Protein AF-0000000069573358 (afdb_homodimer)

pLDDT: mean 78.62, std 27.84, range [22.78, 98.56]

Secondary structure (DSSP, 8-state):
---PPPPEEEEEEE--TTSSHHHHHHHHHHHHTTTSEEEE-SSSEEEEE-TTSS-EEEEEEE--GGG--HHHHTT-SEEEEEEETT-HHHHHTHHHHHHHHHHHHHHHHHHS--------------------------------/-------EEEEEEE--TTSSHHHHHHHHHHHHTTTSEEEE-SSSEEEEE-TTSS-EEEEEEE--GGG--HHHHTT-SEEEEEEETT-HHHHHTHHHHHHHHHHHHHHHHHHS--------------------------------

Solvent-accessible surface area (backbone atoms only — not comparable to full-atom values): 17206 Å² total; per-residue (Å²): 127,81,77,72,80,69,48,71,46,28,35,38,39,36,33,62,75,92,39,51,62,66,65,51,50,50,52,52,50,56,32,37,45,77,78,28,48,67,44,77,78,50,99,39,32,37,37,39,43,36,89,93,46,82,45,30,38,38,40,32,56,41,56,51,75,85,79,56,49,66,77,61,54,71,60,34,45,29,40,31,41,42,27,21,60,85,33,70,66,45,51,60,56,44,50,60,55,50,50,52,49,50,53,53,53,52,52,45,65,69,61,52,65,72,76,74,76,84,72,80,78,76,76,71,73,81,79,84,75,68,83,77,79,80,78,76,84,82,77,85,77,76,77,130,128,82,79,72,79,69,49,71,47,28,36,37,38,37,33,62,75,92,41,50,63,68,64,50,50,50,53,52,51,56,32,38,45,76,76,28,49,68,45,76,78,51,99,38,32,36,36,38,42,36,90,93,48,82,45,29,38,38,40,32,57,40,56,51,75,86,78,56,50,66,78,61,53,71,60,35,46,30,38,31,41,43,29,20,60,85,32,70,65,43,53,60,56,44,50,61,58,52,50,52,50,50,53,52,52,53,51,45,64,69,62,52,64,70,75,73,74,82,62,79,72,75,72,68,69,78,76,73,82,68,78,84,75,77,76,74,80,81,76,79,79,78,86,136

Organism: Araneus ventricosus (NCBI:txid182803)

InterPro domains:
  IPR001806 Small GTPase [PF00071] (11-106)
  IPR027417 P-loop containing nucleoside triphosphate hydrolase [G3DSA:3.40.50.300] (3-124)
  IPR027417 P-loop containing nucleoside triphosphate hydrolase [SSF52540] (6-106)

Sequence (288 aa):
MEKRAVPTLEVLVAGDQRNGKANFIDRFLYYYTASAEVRRKSDVTHFMYNPDEDYKIQLHDVSNVENIDRNSYDKMDMVFFCYAANDPESFQNLEKWIGLMTTEVNKEKMHSSPPRTKNEMHSSPPRTKNEMHSSPPRTKNEMHMEKRAVPTLEVLVAGDQRNGKANFIDRFLYYYTASAEVRRKSDVTHFMYNPDEDYKIQLHDVSNVENIDRNSYDKMDMVFFCYAANDPESFQNLEKWIGLMTTEVNKEKMHSSPPRTKNEMHSSPPRTKNEMHSSPPRTKNEMH

Structure (mmCIF, N/CA/C/O backbone):
data_AF-0000000069573358-model_v1
#
loop_
_entity.id
_entity.type
_entity.pdbx_description
1 polymer 'Uncharacterized protein'
#
loop_
_atom_site.group_PDB
_atom_site.id
_atom_site.type_symbol
_atom_site.label_atom_id
_atom_site.label_alt_id
_atom_site.label_comp_id
_atom_site.label_asym_id
_atom_site.label_entity_id
_atom_site.label_seq_id
_atom_site.pdbx_PDB_ins_code
_atom_site.Cartn_x
_atom_site.Cartn_y
_atom_site.Cartn_z
_atom_site.occupancy
_atom_site.B_iso_or_equiv
_atom_site.auth_seq_id
_atom_site.auth_comp_id
_atom_site.auth_asym_id
_atom_site.auth_atom_id
_atom_site.pdbx_PDB_model_num
ATOM 1 N N . MET A 1 1 ? 3.201 36.688 -4.125 1 45.66 1 MET A N 1
ATOM 2 C CA . MET A 1 1 ? 2.498 35.406 -4.008 1 45.66 1 MET A CA 1
ATOM 3 C C . MET A 1 1 ? 3.111 34.562 -2.908 1 45.66 1 MET A C 1
ATOM 5 O O . MET A 1 1 ? 4.301 34.25 -2.951 1 45.66 1 MET A O 1
ATOM 9 N N . GLU A 1 2 ? 2.768 34.812 -1.678 1 51.91 2 GLU A N 1
ATOM 10 C CA . GLU A 1 2 ? 3.301 34.125 -0.509 1 51.91 2 GLU A CA 1
ATOM 11 C C . GLU A 1 2 ? 3.521 32.656 -0.798 1 51.91 2 GLU A C 1
ATOM 13 O O . GLU A 1 2 ? 2.645 31.984 -1.354 1 51.91 2 GLU A O 1
ATOM 18 N N . LYS A 1 3 ? 4.684 32.281 -1.038 1 57.94 3 LYS A N 1
ATOM 19 C CA . LYS A 1 3 ? 5.117 30.938 -1.424 1 57.94 3 LYS A CA 1
ATOM 20 C C . LYS A 1 3 ? 4.473 29.875 -0.542 1 57.94 3 LYS A C 1
ATOM 22 O O . LYS A 1 3 ? 4.797 29.766 0.642 1 57.94 3 LYS A O 1
ATOM 27 N N . ARG A 1 4 ? 3.213 29.594 -0.641 1 67.19 4 ARG A N 1
ATOM 28 C CA . ARG A 1 4 ? 2.543 28.594 0.177 1 67.19 4 ARG A CA 1
ATOM 29 C C . ARG A 1 4 ? 3.359 27.312 0.242 1 67.19 4 ARG A C 1
ATOM 31 O O . ARG A 1 4 ? 3.887 26.844 -0.774 1 67.19 4 ARG A O 1
ATOM 38 N N . ALA A 1 5 ? 3.826 26.953 1.513 1 84.94 5 ALA A N 1
ATOM 39 C CA . ALA A 1 5 ? 4.617 25.75 1.771 1 84.94 5 ALA A CA 1
ATOM 40 C C . ALA A 1 5 ? 3.945 24.516 1.19 1 84.94 5 ALA A C 1
ATOM 42 O O . ALA A 1 5 ? 2.727 24.359 1.294 1 84.94 5 ALA A O 1
ATOM 43 N N . VAL A 1 6 ? 4.543 23.797 0.271 1 90.69 6 VAL A N 1
ATOM 44 C CA . VAL A 1 6 ? 4.07 22.562 -0.345 1 90.69 6 VAL A CA 1
ATOM 45 C C . VAL A 1 6 ? 3.834 21.516 0.731 1 90.69 6 VAL A C 1
ATOM 47 O O . VAL A 1 6 ? 4.738 21.188 1.509 1 90.69 6 VAL A O 1
ATOM 50 N N . PRO A 1 7 ? 2.572 21 0.996 1 95.31 7 PRO A N 1
ATOM 51 C CA . PRO A 1 7 ? 2.305 20 2.033 1 95.31 7 PRO A CA 1
ATOM 52 C C . PRO A 1 7 ? 3.012 18.672 1.767 1 95.31 7 PRO A C 1
ATOM 54 O O . PRO A 1 7 ? 3.385 18.391 0.626 1 95.31 7 PRO A O 1
ATOM 57 N N . THR A 1 8 ? 3.225 17.984 2.91 1 96.81 8 THR A N 1
ATOM 58 C CA . THR A 1 8 ? 3.82 16.656 2.838 1 96.81 8 THR A CA 1
ATOM 59 C C . THR A 1 8 ? 2.777 15.578 3.137 1 96.81 8 THR A C 1
ATOM 61 O O . THR A 1 8 ? 2.076 15.648 4.148 1 96.81 8 THR A O 1
ATOM 64 N N . LEU A 1 9 ? 2.607 14.703 2.197 1 97.56 9 LEU A N 1
ATOM 65 C CA . LEU A 1 9 ? 1.797 13.508 2.436 1 97.56 9 LEU A CA 1
ATOM 66 C C . LEU A 1 9 ? 2.605 12.438 3.16 1 97.56 9 LEU A C 1
ATOM 68 O O . LEU A 1 9 ? 3.59 11.93 2.623 1 97.56 9 LEU A O 1
ATOM 72 N N . GLU A 1 10 ? 2.203 12.164 4.395 1 98.31 10 GLU A N 1
ATOM 73 C CA . GLU A 1 10 ? 2.85 11.141 5.211 1 98.31 10 GLU A CA 1
ATOM 74 C C . GLU A 1 10 ? 2.186 9.781 5.02 1 98.31 10 GLU A C 1
ATOM 76 O O . GLU A 1 10 ? 1.032 9.586 5.406 1 98.31 10 GLU A O 1
ATOM 81 N N . VAL A 1 11 ? 2.945 8.805 4.434 1 98.31 11 VAL A N 1
ATOM 82 C CA . VAL A 1 11 ? 2.406 7.492 4.102 1 98.31 11 VAL A CA 1
ATOM 83 C C . VAL A 1 11 ? 3.158 6.414 4.879 1 98.31 11 VAL A C 1
ATOM 85 O O . VAL A 1 11 ? 4.383 6.32 4.793 1 98.31 11 VAL A O 1
ATOM 88 N N . LEU A 1 12 ? 2.42 5.613 5.621 1 98.56 12 LEU A N 1
ATOM 89 C CA . LEU A 1 12 ? 2.994 4.492 6.355 1 98.56 12 LEU A CA 1
ATOM 90 C C . LEU A 1 12 ? 2.699 3.174 5.648 1 98.56 12 LEU A C 1
ATOM 92 O O . LEU A 1 12 ? 1.543 2.875 5.34 1 98.56 12 LEU A O 1
ATOM 96 N N . VAL A 1 13 ? 3.693 2.459 5.355 1 98.38 13 VAL A N 1
ATOM 97 C CA . VAL A 1 13 ? 3.561 1.072 4.922 1 98.38 13 VAL A CA 1
ATOM 98 C C . VAL A 1 13 ? 4.121 0.141 5.996 1 98.38 13 VAL A C 1
ATOM 100 O O . VAL A 1 13 ? 5.328 0.133 6.25 1 98.38 13 VAL A O 1
ATOM 103 N N . ALA A 1 14 ? 3.223 -0.646 6.566 1 98.38 14 ALA A N 1
ATOM 104 C CA . ALA A 1 14 ? 3.576 -1.502 7.695 1 98.38 14 ALA A CA 1
ATOM 105 C C . ALA A 1 14 ? 3.379 -2.975 7.352 1 98.38 14 ALA A C 1
ATOM 107 O O . ALA A 1 14 ? 2.42 -3.336 6.664 1 98.38 14 ALA A O 1
ATOM 108 N N . GLY A 1 15 ? 4.23 -3.812 7.801 1 97.81 15 GLY A N 1
ATOM 109 C CA . GLY A 1 15 ? 4.195 -5.258 7.633 1 97.81 15 GLY A CA 1
ATOM 110 C C . GLY A 1 15 ? 5.492 -5.934 8.047 1 97.81 15 GLY A C 1
ATOM 111 O O . GLY A 1 15 ? 6.531 -5.281 8.156 1 97.81 15 GLY A O 1
ATOM 112 N N . ASP A 1 16 ? 5.398 -7.219 8.18 1 95.81 16 ASP A N 1
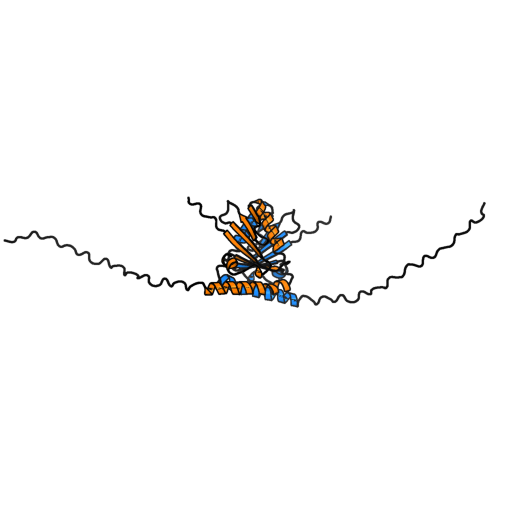ATOM 113 C CA . ASP A 1 16 ? 6.57 -7.973 8.609 1 95.81 16 ASP A CA 1
ATOM 114 C C . ASP A 1 16 ? 7.695 -7.871 7.582 1 95.81 16 ASP A C 1
ATOM 116 O O . ASP A 1 16 ? 7.488 -7.383 6.469 1 95.81 16 ASP A O 1
ATOM 120 N N . GLN A 1 17 ? 8.867 -8.359 8.055 1 92.75 17 GLN A N 1
ATOM 121 C CA . GLN A 1 17 ? 9.977 -8.469 7.117 1 92.75 17 GLN A CA 1
ATOM 122 C C . GLN A 1 17 ? 9.773 -9.641 6.164 1 92.75 17 GLN A C 1
ATOM 124 O O . GLN A 1 17 ? 9.016 -10.57 6.457 1 92.75 17 GLN A O 1
ATOM 129 N N . ARG A 1 18 ? 10.273 -9.555 4.957 1 91 18 ARG A N 1
AT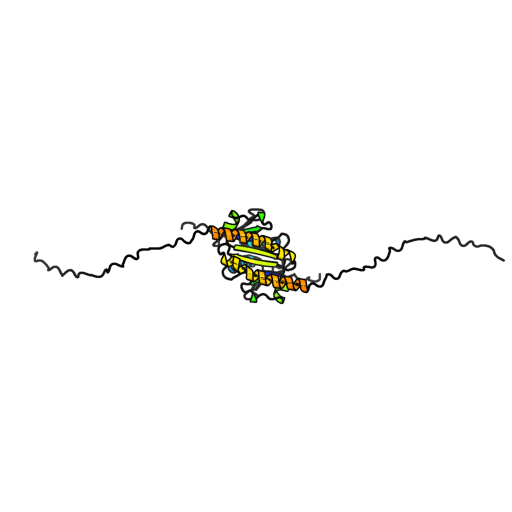OM 130 C CA . ARG A 1 18 ? 10.406 -10.648 4 1 91 18 ARG A CA 1
ATOM 131 C C . ARG A 1 18 ? 9.07 -10.969 3.338 1 91 18 ARG A C 1
ATOM 133 O O . ARG A 1 18 ? 8.836 -12.094 2.902 1 91 18 ARG A O 1
ATOM 140 N N . ASN A 1 19 ? 8.148 -10.023 3.408 1 94 19 ASN A N 1
ATOM 141 C CA . ASN A 1 19 ? 6.887 -10.289 2.729 1 94 19 ASN A CA 1
ATOM 142 C C . ASN A 1 19 ? 6.863 -9.68 1.332 1 94 19 ASN A C 1
ATOM 144 O O . ASN A 1 19 ? 5.875 -9.812 0.608 1 94 19 ASN A O 1
ATOM 148 N N . GLY A 1 20 ? 7.855 -8.914 0.926 1 93.88 20 GLY A N 1
ATOM 149 C CA . GLY A 1 20 ? 7.945 -8.344 -0.408 1 93.88 20 GLY A CA 1
ATOM 150 C C . GLY A 1 20 ? 7.734 -6.844 -0.43 1 93.88 20 GLY A C 1
ATOM 151 O O . GLY A 1 20 ?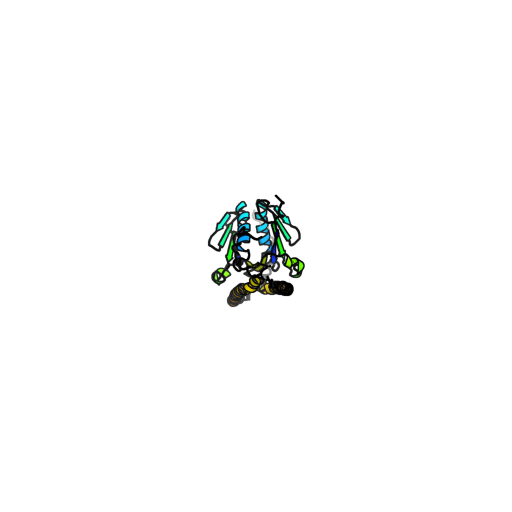 8.008 -6.188 -1.438 1 93.88 20 GLY A O 1
ATOM 152 N N . LYS A 1 21 ? 7.355 -6.215 0.672 1 95.94 21 LYS A N 1
ATOM 153 C CA . LYS A 1 21 ? 7.012 -4.797 0.729 1 95.94 21 LYS A CA 1
ATOM 154 C C . LYS A 1 21 ? 8.219 -3.922 0.409 1 95.94 21 LYS A C 1
ATOM 156 O O . LYS A 1 21 ? 8.117 -2.977 -0.375 1 95.94 21 LYS A O 1
ATOM 161 N N . ALA A 1 22 ? 9.438 -4.34 0.925 1 95.38 22 ALA A N 1
ATOM 162 C CA . ALA A 1 22 ? 10.617 -3.52 0.683 1 95.38 22 ALA A CA 1
ATOM 163 C C . ALA A 1 22 ? 11.031 -3.566 -0.787 1 95.38 22 ALA A C 1
ATOM 165 O O . ALA A 1 22 ? 11.367 -2.537 -1.376 1 95.38 22 ALA A O 1
ATOM 166 N N . ASN A 1 23 ? 11.039 -4.758 -1.365 1 94.25 23 ASN A N 1
ATOM 167 C CA . ASN A 1 23 ? 11.383 -4.859 -2.779 1 94.25 23 ASN A CA 1
ATOM 168 C C . ASN A 1 23 ? 10.367 -4.125 -3.654 1 94.25 23 ASN A C 1
ATOM 170 O O . ASN A 1 23 ? 10.734 -3.506 -4.652 1 94.25 23 ASN A O 1
ATOM 174 N N . PHE A 1 24 ? 9.148 -4.188 -3.275 1 95.44 24 PHE A N 1
ATOM 175 C CA . PHE A 1 24 ? 8.102 -3.471 -4.004 1 95.44 24 PHE A CA 1
ATOM 176 C C . PHE A 1 24 ? 8.312 -1.965 -3.906 1 95.44 24 PHE A C 1
ATOM 178 O O . PHE A 1 24 ? 8.266 -1.261 -4.918 1 95.44 24 PHE A O 1
ATOM 185 N N . ILE A 1 25 ? 8.578 -1.443 -2.727 1 96.75 25 ILE A N 1
ATOM 186 C CA . ILE A 1 25 ? 8.812 -0.021 -2.504 1 96.75 25 ILE A CA 1
ATOM 187 C C . ILE A 1 25 ? 10.062 0.422 -3.268 1 96.75 25 ILE A C 1
ATOM 189 O O . ILE A 1 25 ? 10.07 1.484 -3.895 1 96.75 25 ILE A O 1
ATOM 193 N N . ASP A 1 26 ? 11.078 -0.373 -3.297 1 95.38 26 ASP A N 1
ATOM 194 C CA . ASP A 1 26 ? 12.289 -0.037 -4.031 1 95.38 26 ASP A CA 1
ATOM 195 C C . ASP A 1 26 ? 11.992 0.172 -5.516 1 95.38 26 ASP A C 1
ATOM 197 O O . ASP A 1 26 ? 12.547 1.078 -6.145 1 95.38 26 ASP A O 1
ATOM 201 N N . ARG A 1 27 ? 11.219 -0.659 -6.039 1 93.31 27 ARG A N 1
ATOM 202 C CA . ARG A 1 27 ? 10.859 -0.532 -7.449 1 93.31 27 ARG A CA 1
ATOM 203 C C . ARG A 1 27 ? 10.102 0.769 -7.703 1 93.31 27 ARG A C 1
ATOM 205 O O . ARG A 1 27 ? 10.383 1.474 -8.68 1 93.31 27 ARG A O 1
ATOM 212 N N . PHE A 1 28 ? 9.156 0.982 -6.812 1 93.56 28 PHE A N 1
ATOM 213 C CA . PHE A 1 28 ? 8.414 2.234 -6.906 1 93.56 28 PHE A CA 1
ATOM 214 C C . PHE A 1 28 ? 9.359 3.428 -6.879 1 93.56 28 PHE A C 1
ATOM 216 O O . PHE A 1 28 ? 9.266 4.32 -7.727 1 93.56 28 PHE A O 1
ATOM 223 N N . LEU A 1 29 ? 10.242 3.477 -6.008 1 96.44 29 LEU A N 1
ATOM 224 C CA . LEU A 1 29 ? 11.188 4.578 -5.848 1 96.44 29 LEU A CA 1
ATOM 225 C C . LEU A 1 29 ? 12.078 4.707 -7.074 1 96.44 29 LEU A C 1
ATOM 227 O O . LEU A 1 29 ? 12.391 5.82 -7.512 1 96.44 29 LEU A O 1
ATOM 231 N N . TYR A 1 30 ? 12.461 3.574 -7.605 1 94.88 30 TYR A N 1
ATOM 232 C CA . TYR A 1 30 ? 13.281 3.572 -8.812 1 94.88 30 TYR A CA 1
ATOM 233 C C . TYR A 1 30 ? 12.602 4.348 -9.938 1 94.88 30 TYR A C 1
ATOM 235 O O . TYR A 1 30 ? 13.219 5.219 -10.555 1 94.88 30 TYR A O 1
ATOM 243 N N . TYR A 1 31 ? 11.359 4.148 -10.172 1 94.5 31 TYR A N 1
ATOM 244 C CA . TYR A 1 31 ? 10.656 4.809 -11.266 1 94.5 31 TYR A CA 1
ATOM 245 C C . TYR A 1 31 ? 10.352 6.262 -10.922 1 94.5 31 TYR A C 1
ATOM 247 O O . TYR A 1 31 ? 10.32 7.125 -11.805 1 94.5 31 TYR A O 1
ATOM 255 N N . TYR A 1 32 ? 10.141 6.465 -9.648 1 95.12 32 TYR A N 1
ATOM 256 C CA . TYR A 1 32 ? 9.938 7.836 -9.188 1 95.12 32 TYR A CA 1
ATOM 257 C C . TYR A 1 32 ? 11.156 8.695 -9.508 1 95.12 32 TYR A C 1
ATOM 259 O O . TYR A 1 32 ? 11.023 9.867 -9.859 1 95.12 32 TYR A O 1
ATOM 267 N N . THR A 1 33 ? 12.328 8.062 -9.461 1 95.19 33 THR A N 1
ATOM 268 C CA . THR A 1 33 ? 13.586 8.781 -9.617 1 95.19 33 THR A CA 1
ATOM 269 C C . THR A 1 33 ? 13.727 9.328 -11.039 1 95.19 33 THR A C 1
ATOM 271 O O . THR A 1 33 ? 14.469 10.281 -11.273 1 95.19 33 THR A O 1
ATOM 274 N N . ALA A 1 34 ? 13.031 8.766 -11.953 1 93 34 ALA A N 1
ATOM 275 C CA . ALA A 1 34 ? 13.156 9.164 -13.352 1 93 34 ALA A CA 1
ATOM 276 C C . ALA A 1 34 ? 12.633 10.578 -13.57 1 93 34 ALA A C 1
ATOM 278 O O . ALA A 1 34 ? 13.086 11.281 -14.484 1 93 34 ALA A O 1
ATOM 279 N N . SER A 1 35 ? 11.695 11.039 -12.68 1 93.81 35 SER 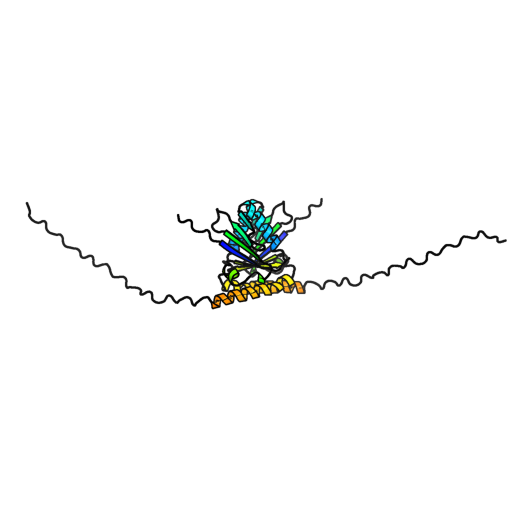A N 1
ATOM 280 C CA . SER A 1 35 ? 11.062 12.32 -12.953 1 93.81 35 SER A CA 1
ATOM 281 C C . SER A 1 35 ? 10.961 13.172 -11.695 1 93.81 35 SER A C 1
ATOM 283 O O . SER A 1 35 ? 10.359 14.242 -11.711 1 93.81 35 SER A O 1
ATOM 285 N N . ALA A 1 36 ? 11.492 12.664 -10.617 1 95.94 36 ALA A N 1
ATOM 286 C CA . ALA A 1 36 ? 11.383 13.383 -9.352 1 95.94 36 ALA A CA 1
ATOM 287 C C . ALA A 1 36 ? 12.625 13.172 -8.5 1 95.94 36 ALA A C 1
ATOM 289 O O . ALA A 1 36 ? 13.414 12.258 -8.75 1 95.94 36 ALA A O 1
ATOM 290 N N . GLU A 1 37 ? 12.766 14.062 -7.566 1 97.25 37 GLU A N 1
ATOM 291 C CA . GLU A 1 37 ? 13.781 13.859 -6.539 1 97.25 37 GLU A CA 1
ATOM 292 C C . GLU A 1 37 ? 13.352 12.797 -5.535 1 97.25 37 GLU A C 1
ATOM 294 O O . GLU A 1 37 ? 12.219 12.82 -5.043 1 97.25 37 GLU A O 1
ATOM 299 N N . VAL A 1 38 ? 14.227 11.875 -5.289 1 98.06 38 VAL A N 1
ATOM 300 C CA . VAL A 1 38 ? 14.039 10.852 -4.273 1 98.06 38 VAL A CA 1
ATOM 301 C C . VAL A 1 38 ? 15.219 10.852 -3.301 1 98.06 38 VAL A C 1
ATOM 303 O O . VAL A 1 38 ? 16.375 10.844 -3.723 1 98.06 38 VAL A O 1
ATOM 306 N N . ARG A 1 39 ? 14.922 10.859 -1.99 1 97.94 39 ARG A N 1
ATOM 307 C CA . ARG A 1 39 ? 15.961 10.836 -0.969 1 97.94 39 ARG A CA 1
ATOM 308 C C . ARG A 1 39 ? 15.609 9.844 0.141 1 97.94 39 ARG A C 1
ATOM 310 O O . ARG A 1 39 ? 14.461 9.758 0.563 1 97.94 39 ARG A O 1
ATOM 317 N N . ARG A 1 40 ? 16.562 9.141 0.509 1 97.38 40 ARG A N 1
ATOM 318 C CA . ARG A 1 40 ? 16.438 8.328 1.717 1 97.38 40 ARG A CA 1
ATOM 319 C C . ARG A 1 40 ? 16.75 9.148 2.961 1 97.38 40 ARG A C 1
ATOM 321 O O . ARG A 1 40 ? 17.875 9.664 3.107 1 97.38 40 ARG A O 1
ATOM 328 N N . LYS A 1 41 ? 15.797 9.273 3.861 1 97.31 41 LYS A N 1
ATOM 329 C CA . LYS A 1 41 ? 15.977 10.117 5.043 1 97.31 41 LYS A CA 1
ATOM 330 C C . LYS A 1 41 ? 16.438 9.289 6.242 1 97.31 41 LYS A C 1
ATOM 332 O O . LYS A 1 41 ? 17.078 9.82 7.156 1 97.31 41 LYS A O 1
ATOM 337 N N . SER A 1 42 ? 16.047 8.031 6.324 1 97.25 42 SER A N 1
ATOM 338 C CA . SER A 1 42 ? 16.438 7.066 7.34 1 97.25 42 SER A CA 1
ATOM 339 C C . SER A 1 42 ? 16.391 5.641 6.801 1 97.25 42 SER A C 1
ATOM 341 O O . SER A 1 42 ? 16.156 5.434 5.605 1 97.25 42 SER A O 1
ATOM 343 N N . ASP A 1 43 ? 16.594 4.758 7.672 1 95.56 43 ASP A N 1
ATOM 344 C CA . ASP A 1 43 ? 16.531 3.361 7.254 1 95.56 43 ASP A CA 1
ATOM 345 C C . ASP A 1 43 ? 15.125 2.969 6.82 1 95.56 43 ASP A C 1
ATOM 347 O O . ASP A 1 43 ? 14.945 1.999 6.086 1 95.56 43 ASP A O 1
ATOM 351 N N . VAL A 1 44 ? 14.133 3.818 7.309 1 96.88 44 VAL A N 1
ATOM 352 C CA . VAL A 1 44 ? 12.773 3.377 7.031 1 96.88 44 VAL A CA 1
ATOM 353 C C . VAL A 1 44 ? 12.008 4.484 6.312 1 96.88 44 VAL A C 1
ATOM 355 O O . VAL A 1 44 ? 10.812 4.34 6.031 1 96.88 44 VAL A O 1
ATOM 358 N N . THR A 1 45 ? 12.594 5.629 6.043 1 98.12 45 THR A N 1
ATOM 359 C CA . THR A 1 45 ? 11.859 6.762 5.496 1 98.12 45 THR A CA 1
ATOM 360 C C . THR A 1 45 ? 12.438 7.191 4.156 1 98.12 45 THR A C 1
ATOM 362 O O . THR A 1 45 ? 13.648 7.391 4.031 1 98.12 45 THR A O 1
ATOM 365 N N . HIS A 1 46 ? 11.609 7.375 3.18 1 98.56 46 HIS A N 1
ATOM 366 C CA . HIS A 1 46 ? 11.938 7.871 1.846 1 98.56 46 HIS A CA 1
ATOM 367 C C . HIS A 1 46 ? 11.164 9.148 1.529 1 98.56 46 HIS A C 1
ATOM 369 O O . HIS A 1 46 ? 9.969 9.25 1.829 1 98.56 46 HIS A O 1
ATOM 375 N N . PHE A 1 47 ? 11.82 10.047 0.958 1 98.44 47 PHE A N 1
ATOM 376 C CA . PHE A 1 47 ? 11.25 11.336 0.6 1 98.44 47 PHE A CA 1
ATOM 377 C C . PHE A 1 47 ? 11.234 11.516 -0.913 1 98.44 47 PHE A C 1
ATOM 379 O O . PHE A 1 47 ? 12.211 11.211 -1.595 1 98.44 47 PHE A O 1
ATOM 386 N N . MET A 1 48 ? 10.086 11.922 -1.485 1 98.25 48 MET A N 1
ATOM 387 C CA . MET A 1 48 ? 9.914 12.188 -2.91 1 98.25 48 MET A CA 1
ATOM 388 C C . MET A 1 48 ? 9.352 13.586 -3.143 1 98.25 48 MET A C 1
ATOM 390 O O . MET A 1 48 ? 8.414 14 -2.463 1 98.25 48 MET A O 1
ATOM 394 N N . TYR A 1 49 ? 9.969 14.203 -4.09 1 96.19 49 TYR A N 1
ATOM 395 C CA . TYR A 1 49 ? 9.555 15.578 -4.355 1 96.19 49 TYR A CA 1
ATOM 396 C C . TYR A 1 49 ? 9.688 15.906 -5.84 1 96.19 49 TYR A C 1
ATOM 398 O O . TYR A 1 49 ? 10.703 15.602 -6.461 1 96.19 49 TYR A O 1
ATOM 406 N N . ASN A 1 50 ? 8.68 16.375 -6.406 1 95.94 50 ASN A N 1
ATOM 407 C CA . ASN A 1 50 ? 8.617 16.953 -7.746 1 95.94 50 ASN A CA 1
ATOM 408 C C . ASN A 1 50 ? 8.008 18.344 -7.73 1 95.94 50 ASN A C 1
ATOM 410 O O . ASN A 1 50 ? 6.855 18.531 -7.34 1 95.94 50 ASN A O 1
ATOM 414 N N . PRO A 1 51 ? 8.734 19.359 -8.125 1 93.44 51 PRO A N 1
ATOM 415 C CA . PRO A 1 51 ? 8.258 20.75 -8.062 1 93.44 51 PRO A CA 1
ATOM 416 C C . PRO A 1 51 ? 6.965 20.969 -8.836 1 93.44 51 PRO A C 1
ATOM 418 O O . PRO A 1 51 ? 6.25 21.938 -8.594 1 93.44 51 PRO A O 1
ATOM 421 N N . ASP A 1 52 ? 6.699 20.094 -9.812 1 92 52 ASP A N 1
ATOM 422 C CA . ASP A 1 52 ? 5.496 20.234 -10.625 1 92 52 ASP A CA 1
ATOM 423 C C . ASP A 1 52 ? 4.266 19.703 -9.883 1 92 52 ASP A C 1
ATOM 425 O O . ASP A 1 52 ? 3.141 19.844 -10.375 1 92 52 ASP A O 1
ATOM 429 N N . GLU A 1 53 ? 4.539 19.141 -8.672 1 91.25 53 GLU A N 1
ATOM 430 C CA . GLU A 1 53 ? 3.441 18.578 -7.887 1 91.25 53 GLU A CA 1
ATOM 431 C C . GLU A 1 53 ? 3.09 19.484 -6.707 1 91.25 53 GLU A C 1
ATOM 433 O O . GLU A 1 53 ? 3.918 20.281 -6.262 1 91.25 53 GLU A O 1
ATOM 438 N N . ASP A 1 54 ? 1.86 19.219 -6.277 1 90.12 54 ASP A N 1
ATOM 439 C CA . ASP A 1 54 ? 1.312 20.078 -5.23 1 90.12 54 ASP A CA 1
A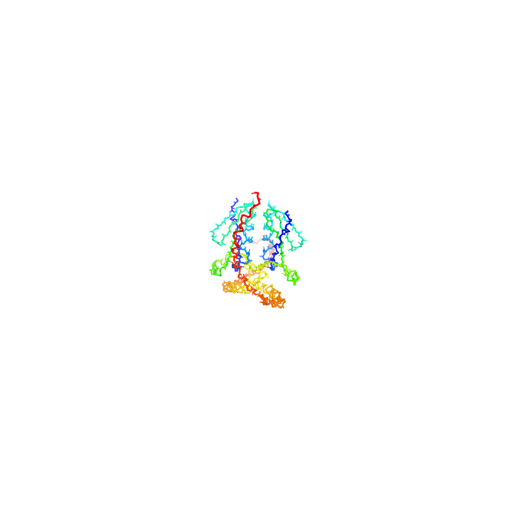TOM 440 C C . ASP A 1 54 ? 1.602 19.5 -3.844 1 90.12 54 ASP A C 1
ATOM 442 O O . ASP A 1 54 ? 1.088 20 -2.842 1 90.12 54 ASP A O 1
ATOM 446 N N . TYR A 1 55 ? 2.326 18.469 -3.768 1 94.12 55 TYR A N 1
ATOM 447 C CA . TYR A 1 55 ? 2.688 17.906 -2.477 1 94.12 55 TYR A CA 1
ATOM 448 C C . TYR A 1 55 ? 3.965 17.078 -2.582 1 94.12 55 TYR A C 1
ATOM 450 O O . TYR A 1 55 ? 4.367 16.688 -3.68 1 94.12 55 TYR A O 1
ATOM 458 N N . LYS A 1 56 ? 4.582 16.906 -1.468 1 96.75 56 LYS A N 1
ATOM 459 C CA . LYS A 1 56 ? 5.684 15.977 -1.254 1 96.75 56 LYS A CA 1
ATOM 460 C C . LYS A 1 56 ? 5.188 14.68 -0.619 1 96.75 56 LYS A C 1
ATOM 462 O O . LYS A 1 56 ? 4.082 14.633 -0.079 1 96.75 56 LYS A O 1
ATOM 467 N N . ILE A 1 57 ? 6.012 13.719 -0.79 1 97.88 57 ILE A N 1
ATOM 468 C CA . ILE A 1 57 ? 5.656 12.461 -0.143 1 97.88 57 ILE A CA 1
ATOM 469 C C . ILE A 1 57 ? 6.793 12.016 0.777 1 97.88 57 ILE A C 1
ATOM 471 O O . ILE A 1 57 ? 7.961 12.055 0.392 1 97.88 57 ILE A O 1
ATOM 475 N N . GLN A 1 58 ? 6.48 11.75 1.968 1 98.38 58 GLN A N 1
ATOM 476 C CA . GLN A 1 58 ? 7.336 10.984 2.869 1 98.38 58 GLN A CA 1
ATOM 477 C C . GLN A 1 58 ? 6.75 9.602 3.141 1 98.38 58 GLN A C 1
ATOM 479 O O . GLN A 1 58 ? 5.672 9.484 3.723 1 98.38 58 GLN A O 1
ATOM 484 N N . LEU A 1 59 ? 7.441 8.578 2.656 1 98.38 59 LEU A N 1
ATOM 485 C CA . LEU A 1 59 ? 7 7.191 2.758 1 98.38 59 LEU A CA 1
ATOM 486 C C . LEU A 1 59 ? 7.793 6.445 3.824 1 98.38 59 LEU A C 1
ATOM 488 O O . LEU A 1 59 ? 9.023 6.398 3.77 1 98.38 59 LEU A O 1
ATOM 492 N N . HIS A 1 60 ? 7.094 5.914 4.84 1 98.5 60 HIS A N 1
ATOM 493 C CA . HIS A 1 60 ? 7.699 5.145 5.922 1 98.5 60 HIS A CA 1
ATOM 494 C C . HIS A 1 60 ? 7.516 3.645 5.699 1 98.5 60 HIS A C 1
ATOM 496 O O . HIS A 1 60 ? 6.395 3.135 5.762 1 98.5 60 HIS A O 1
ATOM 502 N N . ASP A 1 61 ? 8.562 2.951 5.398 1 98.31 61 ASP A N 1
ATOM 503 C CA . ASP A 1 61 ? 8.602 1.5 5.246 1 98.31 61 ASP A CA 1
ATOM 504 C C . ASP A 1 61 ? 8.992 0.819 6.555 1 98.31 61 ASP A C 1
ATOM 506 O O . ASP A 1 61 ? 10.172 0.701 6.871 1 98.31 61 ASP A O 1
ATOM 510 N N . VAL A 1 62 ? 8.008 0.237 7.293 1 98.25 62 VAL A N 1
ATOM 511 C CA . VAL A 1 62 ? 8.258 -0.191 8.664 1 98.25 62 VAL A CA 1
ATOM 512 C C . VAL A 1 62 ? 7.977 -1.686 8.797 1 98.25 62 VAL A C 1
ATOM 514 O O . VAL A 1 62 ? 6.93 -2.168 8.359 1 98.25 62 VAL A O 1
ATOM 517 N N . SER A 1 63 ? 8.898 -2.432 9.438 1 97.62 63 SER A N 1
ATOM 518 C CA . SER A 1 63 ? 8.734 -3.867 9.633 1 97.62 63 SER A CA 1
ATOM 519 C C . SER A 1 63 ? 8.742 -4.23 11.117 1 97.62 63 SER A C 1
ATOM 521 O O . SER A 1 63 ? 8.609 -5.402 11.477 1 97.62 63 SER A O 1
ATOM 523 N N . ASN A 1 64 ? 8.93 -3.197 11.992 1 95.94 64 ASN A N 1
ATOM 524 C CA . ASN A 1 64 ? 8.883 -3.391 13.438 1 95.94 64 ASN A CA 1
ATOM 525 C C . ASN A 1 64 ? 7.91 -2.43 14.102 1 95.94 64 ASN A C 1
ATOM 527 O O . ASN A 1 64 ? 8.023 -1.213 13.938 1 95.94 64 ASN A O 1
ATOM 531 N N . VAL A 1 65 ? 7.008 -3.014 14.898 1 95.31 65 VAL A N 1
ATOM 532 C CA . VAL A 1 65 ? 5.953 -2.23 15.531 1 95.31 65 VAL A CA 1
ATOM 533 C C . VAL A 1 65 ? 6.574 -1.158 16.422 1 95.31 65 VAL A C 1
ATOM 535 O O . VAL A 1 65 ? 5.992 -0.089 16.625 1 95.31 65 VAL A O 1
ATOM 538 N N . GLU A 1 66 ? 7.777 -1.4 16.875 1 93.81 66 GLU A N 1
ATOM 539 C CA . GLU A 1 66 ? 8.461 -0.486 17.781 1 93.81 66 GLU A CA 1
ATOM 540 C C . GLU A 1 66 ? 8.852 0.81 17.078 1 93.81 66 GLU A C 1
ATOM 542 O O . GLU A 1 66 ? 9.148 1.812 17.734 1 93.81 66 GLU A O 1
ATOM 547 N N . ASN A 1 67 ? 8.828 0.81 15.828 1 93.62 67 ASN A N 1
ATOM 548 C CA . ASN A 1 67 ? 9.219 1.99 15.062 1 93.62 67 ASN A CA 1
ATOM 549 C C . ASN A 1 67 ? 8.055 2.965 14.898 1 93.62 67 ASN A C 1
ATOM 551 O O . ASN A 1 67 ? 8.227 4.051 14.344 1 93.62 67 ASN A O 1
ATOM 555 N N . ILE A 1 68 ? 6.902 2.57 15.414 1 95.44 68 ILE A N 1
ATOM 556 C CA . ILE A 1 68 ? 5.738 3.449 15.336 1 95.44 68 ILE A CA 1
ATOM 557 C C . ILE A 1 68 ? 5.223 3.742 16.734 1 95.44 68 ILE A C 1
ATOM 559 O O . ILE A 1 68 ? 4.836 2.826 17.469 1 95.44 68 ILE A O 1
ATOM 563 N N . ASP A 1 69 ? 5.246 5.008 17.125 1 93.12 69 ASP A N 1
ATOM 564 C CA . ASP A 1 69 ? 4.641 5.461 18.359 1 93.12 69 ASP A CA 1
ATOM 565 C C . ASP A 1 69 ? 3.582 6.531 18.109 1 93.12 69 ASP A C 1
ATOM 567 O O . ASP A 1 69 ? 3.268 6.828 16.953 1 93.12 69 ASP A O 1
ATOM 571 N N . ARG A 1 70 ? 2.99 7.078 19.156 1 92 70 ARG A N 1
ATOM 572 C CA . ARG A 1 70 ? 1.896 8.031 19.016 1 92 70 ARG A CA 1
ATOM 573 C C . ARG A 1 70 ? 2.326 9.258 18.219 1 92 70 ARG A C 1
ATOM 575 O O . ARG A 1 70 ? 1.607 9.695 17.312 1 92 70 ARG A O 1
ATOM 582 N N . ASN A 1 71 ? 3.518 9.781 18.531 1 94.56 71 ASN A N 1
ATOM 583 C CA . ASN A 1 71 ? 4.012 10.984 17.875 1 94.56 71 ASN A CA 1
ATOM 584 C C . ASN A 1 71 ? 4.207 10.758 16.375 1 94.56 71 ASN A C 1
ATOM 586 O O . ASN A 1 71 ? 3.875 11.625 15.562 1 94.56 71 ASN A O 1
ATOM 590 N N . SER A 1 72 ? 4.723 9.602 16.062 1 94.94 72 SER A N 1
ATOM 591 C CA . SER A 1 72 ? 4.93 9.297 14.641 1 94.94 72 SER A CA 1
ATOM 592 C C . SER A 1 72 ? 3.604 9.047 13.93 1 94.94 72 SER A C 1
ATOM 594 O O . SER A 1 72 ? 3.398 9.5 12.805 1 94.94 72 SER A O 1
ATOM 596 N N . TYR A 1 73 ? 2.709 8.344 14.633 1 96.38 73 TYR A N 1
ATOM 597 C CA . TYR A 1 73 ? 1.438 7.98 14.016 1 96.38 73 TYR A CA 1
ATOM 598 C C . TYR A 1 73 ? 0.586 9.219 13.758 1 96.38 73 TYR A C 1
ATOM 600 O O . TYR A 1 73 ? -0.114 9.297 12.742 1 96.38 73 TYR A O 1
ATOM 608 N N . ASP A 1 74 ? 0.698 10.156 14.633 1 95.38 74 ASP A N 1
ATOM 609 C CA . ASP A 1 74 ? -0.147 11.352 14.57 1 95.38 74 ASP A CA 1
ATOM 610 C C . ASP A 1 74 ? 0.118 12.148 13.297 1 95.38 74 ASP A C 1
ATOM 612 O O . ASP A 1 74 ? -0.72 12.945 12.875 1 95.38 74 ASP A O 1
ATOM 616 N N . LYS A 1 75 ? 1.202 11.906 12.672 1 96.19 75 LYS A N 1
ATOM 617 C CA . LYS A 1 75 ? 1.579 12.656 11.477 1 96.19 75 LYS A CA 1
ATOM 618 C C . LYS A 1 75 ? 1.104 11.945 10.211 1 96.19 75 LYS A C 1
ATOM 620 O O . LYS A 1 75 ? 1.12 12.531 9.125 1 96.19 75 LYS A O 1
ATOM 625 N N . MET A 1 76 ? 0.652 10.719 10.367 1 97.88 76 MET A N 1
ATOM 626 C CA . MET A 1 76 ? 0.342 9.922 9.188 1 97.88 76 MET A CA 1
ATOM 627 C C . MET A 1 76 ? -0.946 10.406 8.531 1 97.88 76 MET A C 1
ATOM 629 O O . MET A 1 76 ? -1.904 10.758 9.219 1 97.88 76 MET A O 1
ATOM 633 N N . ASP A 1 77 ? -0.938 10.406 7.199 1 97.5 77 ASP A N 1
ATOM 634 C CA . ASP A 1 77 ? -2.131 10.703 6.41 1 97.5 77 ASP A CA 1
ATOM 635 C C . ASP A 1 77 ? -2.785 9.422 5.898 1 97.5 77 ASP A C 1
ATOM 637 O O . ASP A 1 77 ? -4.012 9.328 5.836 1 97.5 77 ASP A O 1
ATOM 641 N N . MET A 1 78 ? -1.981 8.469 5.531 1 98.12 78 MET A N 1
ATOM 642 C CA . MET A 1 78 ? -2.42 7.199 4.961 1 98.12 78 MET A CA 1
ATOM 643 C C . MET A 1 78 ? -1.612 6.039 5.531 1 98.12 78 MET A C 1
ATOM 645 O O . MET A 1 78 ? -0.404 6.16 5.742 1 98.12 78 MET A O 1
ATOM 649 N N . VAL A 1 79 ? -2.271 4.906 5.766 1 98.5 79 VAL A N 1
ATOM 650 C CA . VAL A 1 79 ? -1.606 3.721 6.297 1 98.5 79 VAL A CA 1
ATOM 651 C C . VAL A 1 79 ? -1.918 2.516 5.41 1 98.5 79 VAL A C 1
ATOM 653 O O . VAL A 1 79 ? -3.07 2.297 5.031 1 98.5 79 VAL A O 1
ATOM 656 N N . PHE A 1 80 ? -0.882 1.75 5.043 1 98.5 80 PHE A N 1
ATOM 657 C CA . PHE A 1 80 ? -0.981 0.47 4.352 1 98.5 80 PHE A CA 1
ATOM 658 C C . PHE A 1 80 ? -0.455 -0.66 5.23 1 98.5 80 PHE A C 1
ATOM 660 O O . PHE A 1 80 ? 0.647 -0.57 5.773 1 98.5 80 PHE A O 1
ATOM 667 N N . PHE A 1 81 ? -1.268 -1.696 5.363 1 98.38 81 PHE A N 1
ATOM 668 C CA . PHE A 1 81 ? -0.774 -2.967 5.883 1 98.38 81 PHE A CA 1
ATOM 669 C C . PHE A 1 81 ? -0.42 -3.916 4.746 1 98.38 81 PHE A C 1
ATOM 671 O O . PHE A 1 81 ? -1.164 -4.027 3.768 1 98.38 81 PHE A O 1
ATOM 678 N N . CYS A 1 82 ? 0.644 -4.566 4.906 1 98.5 82 CYS A N 1
ATOM 679 C CA . CYS A 1 82 ? 1.063 -5.453 3.826 1 98.5 82 CYS A CA 1
ATOM 680 C C . CYS A 1 82 ? 1.342 -6.855 4.352 1 98.5 82 CYS A C 1
ATOM 682 O O . CYS A 1 82 ? 1.94 -7.02 5.418 1 98.5 82 CYS A O 1
ATOM 684 N N . TYR A 1 83 ? 0.942 -7.926 3.611 1 98.19 83 TYR A N 1
ATOM 685 C CA . TYR A 1 83 ? 1.35 -9.305 3.865 1 98.19 83 TYR A CA 1
ATOM 686 C C . TYR A 1 83 ? 1.507 -10.078 2.561 1 98.19 83 TYR A C 1
ATOM 688 O O . TYR A 1 83 ? 1.026 -9.641 1.512 1 98.19 83 TYR A O 1
ATOM 696 N N . ALA A 1 84 ? 2.262 -11.164 2.645 1 97.56 84 ALA A N 1
ATOM 697 C CA . ALA A 1 84 ? 2.414 -12.07 1.511 1 97.56 84 ALA A CA 1
ATOM 698 C C . ALA A 1 84 ? 1.222 -13.016 1.4 1 97.56 84 ALA A C 1
ATOM 700 O O . ALA A 1 84 ? 0.923 -13.766 2.336 1 97.56 84 ALA A O 1
ATOM 701 N N . ALA A 1 85 ? 0.589 -13.039 0.25 1 96.5 85 ALA A N 1
ATOM 702 C CA . ALA A 1 85 ? -0.663 -13.773 0.093 1 96.5 85 ALA A CA 1
ATOM 703 C C . ALA A 1 85 ? -0.421 -15.281 0.129 1 96.5 85 ALA A C 1
ATOM 705 O O . ALA A 1 85 ? -1.332 -16.062 0.434 1 96.5 85 ALA A O 1
ATOM 706 N N . ASN A 1 86 ? 0.754 -15.711 -0.196 1 92.75 86 ASN A N 1
ATOM 707 C CA . ASN A 1 86 ? 1.067 -17.141 -0.23 1 92.75 86 ASN A CA 1
ATOM 708 C C . ASN A 1 86 ? 1.585 -17.625 1.119 1 92.75 86 ASN A C 1
ATOM 710 O O . ASN A 1 86 ? 2.025 -18.781 1.239 1 92.75 86 ASN A O 1
ATOM 714 N N . ASP A 1 87 ? 1.559 -16.844 2.133 1 94.62 87 ASP A N 1
ATOM 715 C CA . ASP A 1 87 ? 2.057 -17.156 3.471 1 94.62 87 ASP A CA 1
ATOM 716 C C . ASP A 1 87 ? 1.008 -16.828 4.535 1 94.62 87 ASP A C 1
ATOM 718 O O . ASP A 1 87 ? 0.933 -15.703 5.023 1 94.62 87 ASP A O 1
ATOM 722 N N . PRO A 1 88 ? 0.248 -17.875 4.973 1 94.25 88 PRO A N 1
ATOM 723 C CA . PRO A 1 88 ? -0.796 -17.656 5.973 1 94.25 88 PRO A CA 1
ATOM 724 C C . PRO A 1 88 ? -0.254 -17.047 7.266 1 94.25 88 PRO A C 1
ATOM 726 O O . PRO A 1 88 ? -0.961 -16.297 7.945 1 94.25 88 PRO A O 1
ATOM 729 N N . GLU A 1 89 ? 0.987 -17.344 7.613 1 95.5 89 GLU A N 1
ATOM 730 C CA . GLU A 1 89 ? 1.589 -16.75 8.805 1 95.5 89 GLU A CA 1
ATOM 731 C C . GLU A 1 89 ? 1.783 -15.242 8.633 1 95.5 89 GLU A C 1
ATOM 733 O O . GLU A 1 89 ? 1.644 -14.484 9.594 1 95.5 89 GLU A O 1
ATOM 738 N N . SER A 1 90 ? 2.129 -14.867 7.434 1 96.56 90 SER A N 1
ATOM 739 C CA . SER A 1 90 ? 2.26 -13.445 7.141 1 96.56 90 SER A CA 1
ATOM 740 C C . SER A 1 90 ? 0.946 -12.711 7.387 1 96.56 90 SER A C 1
ATOM 742 O O . SER A 1 90 ? 0.941 -11.609 7.941 1 96.56 90 SER A O 1
ATOM 744 N N . PHE A 1 91 ? -0.136 -13.312 7.043 1 97.19 91 PHE A N 1
ATOM 745 C CA . PHE A 1 91 ? -1.444 -12.719 7.281 1 97.19 91 PHE A CA 1
ATOM 746 C C . PHE A 1 91 ? -1.753 -12.664 8.773 1 97.19 91 PHE A C 1
ATOM 748 O O . PHE A 1 91 ? -2.199 -11.641 9.281 1 97.19 91 PHE A O 1
ATOM 755 N N . GLN A 1 92 ? -1.507 -13.734 9.453 1 95.81 92 GLN A N 1
ATOM 756 C CA . GLN A 1 92 ? -1.777 -13.797 10.883 1 95.81 92 GLN A CA 1
ATOM 757 C C . GLN A 1 92 ? -0.997 -12.719 11.641 1 95.81 92 GLN A C 1
ATOM 759 O O . GLN A 1 92 ? -1.515 -12.117 12.578 1 95.81 92 GLN A O 1
ATOM 764 N N . ASN A 1 93 ? 0.154 -12.477 11.156 1 96.5 93 ASN A N 1
ATOM 765 C CA . ASN A 1 93 ? 1.036 -11.531 11.828 1 96.5 93 ASN A CA 1
ATOM 766 C C . ASN A 1 93 ? 0.55 -10.094 11.664 1 96.5 93 ASN A C 1
ATOM 768 O O . ASN A 1 93 ? 1.02 -9.195 12.352 1 96.5 93 ASN A O 1
ATOM 772 N N . LEU A 1 94 ? -0.396 -9.898 10.844 1 96.19 94 LEU A N 1
ATOM 773 C CA . LEU A 1 94 ? -0.954 -8.555 10.719 1 96.19 94 LEU A CA 1
ATOM 774 C C . LEU A 1 94 ? -1.643 -8.125 12.008 1 96.19 94 LEU A C 1
ATOM 776 O O . LEU A 1 94 ? -1.859 -6.934 12.234 1 96.19 94 LEU A O 1
ATOM 780 N N . GLU A 1 95 ? -1.917 -9.062 12.773 1 95.62 95 GLU A N 1
ATOM 781 C CA . GLU A 1 95 ? -2.648 -8.773 14 1 95.62 95 GLU A CA 1
ATOM 782 C C . GLU A 1 95 ? -1.862 -7.816 14.898 1 95.62 95 GLU A C 1
ATOM 784 O O . GLU A 1 95 ? -2.445 -6.961 15.562 1 95.62 95 GLU A O 1
ATOM 789 N N . LYS A 1 96 ? -0.634 -7.945 14.938 1 96.62 96 LYS A N 1
ATOM 790 C CA . LYS A 1 96 ? 0.161 -7.066 15.797 1 96.62 96 LYS A CA 1
ATOM 791 C C . LYS A 1 96 ? 0.121 -5.625 15.297 1 96.62 96 LYS A C 1
ATOM 793 O O . LYS A 1 96 ? 0.096 -4.688 16.094 1 96.62 96 LYS A O 1
ATOM 798 N N . TRP A 1 97 ? 0.175 -5.488 14 1 96.88 97 TRP A N 1
ATOM 799 C CA . TRP A 1 97 ? 0.094 -4.16 13.406 1 96.88 97 TRP A CA 1
ATOM 800 C C . TRP A 1 97 ? -1.285 -3.547 13.625 1 96.88 97 TRP A C 1
ATOM 802 O O . TRP A 1 97 ? -1.399 -2.377 13.992 1 96.88 97 TRP A O 1
ATOM 812 N N . ILE A 1 98 ? -2.281 -4.363 13.422 1 96.06 98 ILE A N 1
ATOM 813 C CA . ILE A 1 98 ? -3.654 -3.914 13.633 1 96.06 98 ILE A CA 1
ATOM 814 C C . ILE A 1 98 ? -3.863 -3.551 15.102 1 96.06 98 ILE A C 1
ATOM 816 O O . ILE A 1 98 ? -4.516 -2.551 15.414 1 96.06 98 ILE A O 1
ATOM 820 N N . GLY A 1 99 ? -3.312 -4.344 15.961 1 96.12 99 GLY A N 1
ATOM 821 C CA . GLY A 1 99 ? -3.369 -4.016 17.375 1 96.12 99 GLY A CA 1
ATOM 822 C C . GLY A 1 99 ? -2.729 -2.684 17.703 1 96.12 99 GLY A C 1
ATOM 823 O O . GLY A 1 99 ? -3.295 -1.884 18.453 1 96.12 99 GLY A O 1
ATOM 824 N N . LEU A 1 100 ? -1.619 -2.482 17.156 1 96 100 LEU A N 1
ATOM 825 C CA . LEU A 1 100 ? -0.918 -1.225 17.375 1 96 100 LEU A CA 1
ATOM 826 C C . LEU A 1 100 ? -1.742 -0.044 16.875 1 96 100 LEU A C 1
ATOM 828 O O . LEU A 1 100 ? -1.889 0.96 17.578 1 96 100 LEU A O 1
ATOM 832 N N . MET A 1 101 ? -2.324 -0.148 15.641 1 95.56 101 MET A N 1
ATOM 833 C CA . MET A 1 101 ? -3.096 0.964 15.094 1 95.56 101 MET A CA 1
ATOM 834 C C . MET A 1 101 ? -4.398 1.156 15.867 1 95.56 101 MET A C 1
ATOM 836 O O . MET A 1 101 ? -4.867 2.283 16.031 1 95.56 101 MET A O 1
ATOM 840 N N . THR A 1 102 ? -4.949 0.051 16.359 1 94.81 102 THR A N 1
ATOM 841 C CA . THR A 1 102 ? -6.133 0.154 17.203 1 94.81 102 THR A CA 1
ATOM 842 C C . THR A 1 102 ? -5.848 1.015 18.438 1 94.81 102 THR A C 1
ATOM 844 O O . THR A 1 102 ? -6.645 1.889 18.781 1 94.81 102 THR A O 1
ATOM 847 N N . THR A 1 103 ? -4.73 0.759 19.047 1 94 103 THR A N 1
ATOM 848 C CA . THR A 1 103 ? -4.324 1.524 20.219 1 94 103 THR A CA 1
ATOM 849 C C . THR A 1 103 ? -4.156 3 19.859 1 94 103 THR A C 1
ATOM 851 O O . THR A 1 103 ? -4.641 3.875 20.594 1 94 103 THR A O 1
ATOM 854 N N . GLU A 1 104 ? -3.52 3.291 18.734 1 92.5 104 GLU A N 1
ATOM 855 C CA . GLU A 1 104 ? -3.234 4.672 18.359 1 92.5 104 GLU A CA 1
ATOM 856 C C . GLU A 1 104 ? -4.508 5.406 17.953 1 92.5 104 GLU A C 1
ATOM 858 O O . GLU A 1 104 ? -4.676 6.59 18.266 1 92.5 104 GLU A O 1
ATOM 863 N N . VAL A 1 105 ? -5.418 4.762 17.25 1 92.06 105 VAL A N 1
ATOM 864 C CA . VAL A 1 105 ? -6.672 5.359 16.812 1 92.06 105 VAL A CA 1
ATOM 865 C C . VAL A 1 105 ? -7.559 5.652 18.031 1 92.06 105 VAL A C 1
ATOM 867 O O . VAL A 1 105 ? -8.234 6.68 18.078 1 92.06 105 VAL A O 1
ATOM 870 N N . ASN A 1 106 ? -7.562 4.777 18.969 1 88.5 106 ASN A N 1
ATOM 871 C CA . ASN A 1 106 ? -8.391 4.934 20.172 1 88.5 106 ASN A CA 1
ATOM 872 C C . ASN A 1 106 ? -7.875 6.059 21.062 1 88.5 106 ASN A C 1
ATOM 874 O O . ASN A 1 106 ? -8.648 6.688 21.781 1 88.5 106 ASN A O 1
ATOM 878 N N . LYS A 1 107 ? -6.602 6.285 21.047 1 83.81 107 LYS A N 1
ATOM 879 C CA . LYS A 1 107 ? -6.043 7.41 21.797 1 83.81 107 LYS A CA 1
ATOM 880 C C . LYS A 1 107 ? -6.555 8.742 21.25 1 83.81 107 LYS A C 1
ATOM 882 O O . LYS A 1 107 ? -6.695 9.711 21.984 1 83.81 107 LYS A O 1
ATOM 887 N N . GLU A 1 108 ? -6.691 8.82 19.922 1 70.44 108 GLU A N 1
ATOM 888 C CA . GLU A 1 108 ? -7.191 10.031 19.281 1 70.44 108 GLU A CA 1
ATOM 889 C C . GLU A 1 108 ? -8.633 10.32 19.688 1 70.44 108 GLU A C 1
ATOM 891 O O . GLU A 1 108 ? -9 11.477 19.906 1 70.44 108 GLU A O 1
ATOM 896 N N . LYS A 1 109 ? -9.461 9.297 19.656 1 63.09 109 LYS A N 1
ATOM 897 C CA . LYS A 1 109 ? -10.844 9.453 20.094 1 63.09 109 LYS A CA 1
ATOM 898 C C . LYS A 1 109 ? -10.906 10.023 21.5 1 63.09 109 LYS A C 1
ATOM 900 O O . LYS A 1 109 ? -11.789 10.82 21.812 1 63.09 109 LYS A O 1
ATOM 905 N N . MET A 1 110 ? -9.945 9.625 22.281 1 54.75 110 MET A N 1
ATOM 906 C CA . MET A 1 110 ? -9.93 10.125 23.656 1 54.75 110 MET A CA 1
ATOM 907 C C . MET A 1 110 ? -9.461 11.578 23.703 1 54.75 110 MET A C 1
ATOM 909 O O . MET A 1 110 ? -9.852 12.336 24.578 1 54.75 110 MET A O 1
ATOM 913 N N . HIS A 1 111 ? -8.609 11.984 22.812 1 52.69 111 HIS A N 1
ATOM 914 C CA . HIS A 1 111 ? -8.117 13.359 22.844 1 52.69 111 HIS A CA 1
ATOM 915 C C . HIS A 1 111 ? -8.93 14.25 21.906 1 52.69 111 HIS A C 1
ATOM 917 O O . HIS A 1 111 ? -8.742 15.469 21.891 1 52.69 111 HIS A O 1
ATOM 923 N N . SER A 1 112 ? -9.609 13.695 21.016 1 52.44 112 SER A N 1
ATOM 924 C CA . SER A 1 112 ? -10.484 14.594 20.266 1 52.44 112 SER A CA 1
ATOM 925 C C . SER A 1 112 ? -11.531 15.234 21.172 1 52.44 112 SER A C 1
ATOM 927 O O . SER A 1 112 ? -12.312 14.531 21.828 1 52.44 112 SER A O 1
ATOM 929 N N . SER A 1 113 ? -11.18 16.312 21.828 1 45.28 113 SER A N 1
ATOM 930 C CA . SER A 1 113 ? -12.117 17.172 22.547 1 45.28 113 SER A CA 1
ATOM 931 C C . SER A 1 113 ? -13.461 17.234 21.844 1 45.28 113 SER A C 1
ATOM 933 O O . SER A 1 113 ? -13.523 17.25 20.609 1 45.28 113 SER A O 1
ATOM 935 N N . PRO A 1 114 ? -14.586 17 22.516 1 43.69 114 PRO A N 1
ATOM 936 C CA . PRO A 1 114 ? -15.914 17.188 21.938 1 43.69 114 PRO A CA 1
ATOM 937 C C . PRO A 1 114 ? -16 18.406 21.031 1 43.69 114 PRO A C 1
ATOM 939 O O . PRO A 1 114 ? -15.336 19.422 21.281 1 43.69 114 PRO A O 1
ATOM 942 N N . PRO A 1 115 ? -16.172 18.219 19.688 1 40.22 115 PRO A N 1
ATOM 943 C CA . PRO A 1 115 ? -16.359 19.453 18.938 1 40.22 115 PRO A CA 1
ATOM 944 C C . PRO A 1 115 ? -16.984 20.562 19.766 1 40.22 115 PRO A C 1
ATOM 946 O O . PRO A 1 115 ? -17.938 20.328 20.516 1 40.22 115 PRO A O 1
ATOM 949 N N . ARG A 1 116 ? -16.25 21.469 20.188 1 34.12 116 ARG A N 1
ATOM 950 C CA . ARG A 1 116 ? -16.875 22.641 20.781 1 34.12 116 ARG A CA 1
ATOM 951 C C . ARG A 1 116 ? -18.172 23 20.062 1 34.12 116 ARG A C 1
ATOM 953 O O . ARG A 1 116 ? -18.188 23.156 18.844 1 34.12 116 ARG A O 1
ATOM 960 N N . THR A 1 117 ? -19.234 22.641 20.609 1 36.47 117 THR A N 1
ATOM 961 C CA . THR A 1 117 ? -20.547 23.094 20.172 1 36.47 117 THR A CA 1
ATOM 962 C C . THR A 1 117 ? -20.531 24.594 19.891 1 36.47 117 THR A C 1
ATOM 964 O O . THR A 1 117 ? -20.359 25.406 20.797 1 36.47 117 THR A O 1
ATOM 967 N N . LYS A 1 118 ? -19.891 25.078 18.812 1 34.16 118 LYS A N 1
ATOM 968 C CA . LYS A 1 118 ? -20.078 26.469 18.391 1 34.16 118 LYS A CA 1
ATOM 969 C C . LYS A 1 118 ? -21.547 26.875 18.484 1 34.16 118 LYS A C 1
ATOM 971 O O . LYS A 1 118 ? -22.375 26.453 17.672 1 34.16 118 LYS A O 1
ATOM 976 N N . ASN A 1 119 ? -22.094 27.047 19.625 1 31.45 119 ASN A N 1
ATOM 977 C CA . ASN A 1 119 ? -23.438 27.562 19.906 1 31.45 119 ASN A CA 1
ATOM 978 C C . ASN A 1 119 ? -23.766 28.75 19.016 1 31.45 119 ASN A C 1
ATOM 980 O O . ASN A 1 119 ? -24.797 28.766 18.328 1 31.45 119 ASN A O 1
ATOM 984 N N . GLU A 1 120 ? -23.938 30.062 19.719 1 31.84 120 GLU A N 1
ATOM 985 C CA . GLU A 1 120 ? -24.969 31.094 19.812 1 31.84 120 GLU A CA 1
ATOM 986 C C . GLU A 1 120 ? -24.734 32.188 18.781 1 31.84 120 GLU A C 1
ATOM 988 O O . GLU A 1 120 ? -24 33.156 19.047 1 31.84 120 GLU A O 1
ATOM 993 N N . MET A 1 121 ? -24.219 32 17.672 1 30.39 121 MET A N 1
ATOM 994 C CA . MET A 1 121 ? -24.125 33.219 16.859 1 30.39 121 MET A CA 1
ATOM 995 C C . MET A 1 121 ? -25.484 33.906 16.766 1 30.39 121 MET A C 1
ATOM 997 O O . MET A 1 121 ? -26.469 33.312 16.344 1 30.39 121 MET A O 1
ATOM 1001 N N . HIS A 1 122 ? -25.656 34.938 17.578 1 26.73 122 HIS A N 1
ATOM 1002 C CA . HIS A 1 122 ? -26.75 35.906 17.625 1 26.73 122 HIS A CA 1
ATOM 1003 C C . HIS A 1 122 ? -27.062 36.469 16.234 1 26.73 122 HIS A C 1
ATOM 1005 O O . HIS A 1 122 ? -26.188 37.062 15.594 1 26.73 122 HIS A O 1
ATOM 1011 N N . SER A 1 123 ? -27.828 35.812 15.492 1 27.3 123 SER A N 1
ATOM 1012 C CA . SER A 1 123 ? -28.406 36.25 14.227 1 27.3 123 SER A CA 1
ATOM 1013 C C . SER A 1 123 ? -28.984 37.656 14.344 1 27.3 123 SER A C 1
ATOM 1015 O O . SER A 1 123 ? -29.953 37.875 15.07 1 27.3 123 SER A O 1
ATOM 1017 N N . SER A 1 124 ? -28.094 38.688 14.492 1 29.22 124 SER A N 1
ATOM 1018 C CA . SER A 1 124 ? -28.641 40.062 14.555 1 29.22 124 SER A CA 1
ATOM 1019 C C . SER A 1 124 ? -29.625 40.312 13.422 1 29.22 124 SER A C 1
ATOM 1021 O O . SER A 1 124 ? -29.438 39.812 12.305 1 29.22 124 SER A O 1
ATOM 1023 N N . PRO A 1 125 ? -30.828 40.688 13.695 1 32.19 125 PRO A N 1
ATOM 1024 C CA . PRO A 1 125 ? -31.953 40.875 12.781 1 32.19 125 PRO A CA 1
ATOM 1025 C C . PRO A 1 125 ? -31.641 41.844 11.656 1 32.19 125 PRO A C 1
ATOM 1027 O O . PRO A 1 125 ? -30.859 42.781 11.852 1 32.19 125 PRO A O 1
ATOM 1030 N N . PRO A 1 126 ? -31.594 41.469 10.453 1 29.41 126 PRO A N 1
ATOM 1031 C CA . PRO A 1 126 ? -31.281 42.344 9.305 1 29.41 126 PRO A CA 1
ATOM 1032 C C . PRO A 1 126 ? -32.031 43.656 9.328 1 29.41 126 PRO A C 1
ATOM 1034 O O . PRO A 1 126 ? -33.25 43.688 9.539 1 29.41 126 PRO A O 1
ATOM 1037 N N . ARG A 1 127 ? -31.469 44.781 9.852 1 29.58 127 ARG A N 1
ATOM 1038 C CA . ARG A 1 127 ? -32.094 46.125 9.898 1 29.58 127 ARG A CA 1
ATOM 1039 C C . ARG A 1 127 ? -32.688 46.5 8.555 1 29.58 127 ARG A C 1
ATOM 1041 O O . ARG A 1 127 ? -32.094 46.219 7.504 1 29.58 127 ARG A O 1
ATOM 1048 N N . THR A 1 128 ? -34 46.656 8.516 1 26.89 128 THR A N 1
ATOM 1049 C CA . THR A 1 128 ? -34.906 47.031 7.422 1 26.89 128 THR A CA 1
ATOM 1050 C C . THR A 1 128 ? -34.5 48.375 6.828 1 26.89 128 THR A C 1
ATOM 1052 O O . THR A 1 128 ? -34.469 49.406 7.531 1 26.89 128 THR A O 1
ATOM 1055 N N . LYS A 1 129 ? -33.625 48.5 5.785 1 24.73 129 LYS A N 1
ATOM 1056 C CA . LYS A 1 129 ? -33.031 49.625 5.07 1 24.73 129 LYS A CA 1
ATOM 1057 C C . LYS A 1 129 ? -34.094 50.594 4.57 1 24.73 129 LYS A C 1
ATOM 1059 O O . LYS A 1 129 ? -33.781 51.688 4.098 1 24.73 129 LYS A O 1
ATOM 1064 N N . ASN A 1 130 ? -35.344 50.312 4.406 1 24.05 130 ASN A N 1
ATOM 1065 C CA . ASN A 1 130 ? -35.812 50.875 3.152 1 24.05 130 ASN A CA 1
ATOM 1066 C C . ASN A 1 130 ? -36.031 52.375 3.266 1 24.05 130 ASN A C 1
ATOM 1068 O O . ASN A 1 130 ? -36.406 53.031 2.295 1 24.05 130 ASN A O 1
ATOM 1072 N N . GLU A 1 131 ? -36.188 53.031 4.453 1 28.27 131 GLU A N 1
ATOM 1073 C CA . GLU A 1 131 ? -37.125 54.094 4.195 1 28.27 131 GLU A CA 1
ATOM 1074 C C . GLU A 1 131 ? -36.469 55.25 3.41 1 28.27 131 GLU A C 1
ATOM 1076 O O . GLU A 1 131 ? -35.562 55.906 3.908 1 28.27 131 GLU A O 1
ATOM 1081 N N . MET A 1 132 ? -36.375 55.25 2.072 1 26.97 132 MET A N 1
ATOM 1082 C CA . MET A 1 132 ? -35.844 56.25 1.127 1 26.97 132 MET A CA 1
ATOM 1083 C C . MET A 1 132 ? -36.594 57.562 1.24 1 26.97 132 MET A C 1
ATOM 1085 O O . MET A 1 132 ? -37.781 57.625 0.879 1 26.97 132 MET A O 1
ATOM 1089 N N . HIS A 1 133 ? -36.375 58.406 2.307 1 24.22 133 HIS A N 1
ATOM 1090 C CA . HIS A 1 133 ? -37.094 59.656 2.43 1 24.22 133 HIS A CA 1
ATOM 1091 C C . HIS A 1 133 ? -36.781 60.594 1.248 1 24.22 133 HIS A C 1
ATOM 1093 O O . HIS A 1 133 ? -35.625 60.844 0.927 1 24.22 133 HIS A O 1
ATOM 1099 N N . SER A 1 134 ? -37.656 60.719 0.287 1 26.75 134 SER A N 1
ATOM 1100 C CA . SER A 1 134 ? -37.75 61.531 -0.923 1 26.75 134 SER A CA 1
ATOM 1101 C C . SER A 1 134 ? -37.688 63.031 -0.603 1 26.75 134 SER A C 1
ATOM 1103 O O . SER A 1 134 ? -38.531 63.562 0.11 1 26.75 134 SER A O 1
ATOM 1105 N N . SER A 1 135 ? -36.469 63.625 -0.256 1 25.72 135 SER A N 1
ATOM 1106 C CA . SER A 1 135 ? -36.344 65.062 0.105 1 25.72 135 SER A CA 1
ATOM 1107 C C . SER A 1 135 ? -36.844 65.938 -1.024 1 25.72 135 SER A C 1
ATOM 1109 O O . SER A 1 135 ? -36.562 65.688 -2.197 1 25.72 135 SER A O 1
ATOM 1111 N N . PRO A 1 136 ? -37.781 66.812 -0.775 1 32.31 136 PRO A N 1
ATOM 1112 C CA . PRO A 1 136 ? -38.531 67.75 -1.62 1 32.31 136 PRO A CA 1
ATOM 1113 C C . PRO A 1 136 ? -37.688 68.75 -2.33 1 32.31 136 PRO A C 1
ATOM 1115 O O . PRO A 1 136 ? -36.562 69.062 -1.876 1 32.31 136 PRO A O 1
ATOM 1118 N N . PRO A 1 137 ? -37.906 69.125 -3.588 1 31.08 137 PRO A N 1
ATOM 1119 C CA . PRO A 1 137 ? -37.25 69.938 -4.617 1 31.08 137 PRO A CA 1
ATOM 1120 C C . PRO A 1 137 ? -37.062 71.375 -4.199 1 31.08 137 PRO A C 1
ATOM 1122 O O . PRO A 1 137 ? -38 72.062 -3.779 1 31.08 137 PRO A O 1
ATOM 1125 N N . ARG A 1 138 ? -35.938 71.812 -3.566 1 27.97 138 ARG A N 1
ATOM 1126 C CA . ARG A 1 138 ? -35.656 73.188 -3.09 1 27.97 138 ARG A CA 1
ATOM 1127 C C . ARG A 1 138 ? -35.844 74.188 -4.207 1 27.97 138 ARG A C 1
ATOM 1129 O O . ARG A 1 138 ? -35.375 74 -5.328 1 27.97 138 ARG A O 1
ATOM 1136 N N . THR A 1 139 ? -36.812 75 -4.094 1 29.5 139 THR A N 1
ATOM 1137 C CA . THR A 1 139 ? -37.312 76.125 -4.867 1 29.5 139 THR A CA 1
ATOM 1138 C C . THR A 1 139 ? -36.188 77.125 -5.113 1 29.5 139 THR A C 1
ATOM 1140 O O . THR A 1 139 ? -35.375 77.375 -4.234 1 29.5 139 THR A O 1
ATOM 1143 N N . LYS A 1 140 ? -35.969 77.5 -6.375 1 33 140 LYS A N 1
ATOM 1144 C CA . LYS A 1 140 ? -35.125 78.375 -7.164 1 33 140 LYS A CA 1
ATOM 1145 C C . LYS A 1 140 ? -35.156 79.812 -6.605 1 33 140 LYS A C 1
ATOM 1147 O O . LYS A 1 140 ? -36.156 80.5 -6.68 1 33 140 LYS A O 1
ATOM 1152 N N . ASN A 1 141 ? -34.562 80.125 -5.434 1 26.64 141 ASN A N 1
ATOM 1153 C CA . ASN A 1 141 ? -34.531 81.5 -4.977 1 26.64 141 ASN A CA 1
ATOM 1154 C C . ASN A 1 141 ? -34.031 82.438 -6.074 1 26.64 141 ASN A C 1
ATOM 1156 O O . ASN A 1 141 ? -33.188 82.062 -6.891 1 26.64 141 ASN A O 1
ATOM 1160 N N . GLU A 1 142 ? -34.5 83.688 -6.02 1 32.06 142 GLU A N 1
ATOM 1161 C CA . GLU A 1 142 ? -34.688 85 -6.633 1 32.06 142 GLU A CA 1
ATOM 1162 C C . GLU A 1 142 ? -33.375 85.75 -6.734 1 32.06 142 GLU A C 1
ATOM 1164 O O . GLU A 1 142 ? -33.375 86.938 -7.031 1 32.06 142 GLU A O 1
ATOM 1169 N N . MET A 1 143 ? -32.188 85.188 -6.691 1 29.05 143 MET A N 1
ATOM 1170 C CA . MET A 1 143 ? -31.156 86.188 -6.48 1 29.05 143 MET A CA 1
ATOM 1171 C C . MET A 1 143 ? -31.172 87.25 -7.609 1 29.05 143 MET A C 1
ATOM 1173 O O . MET A 1 143 ? -31.062 88.438 -7.359 1 29.05 143 MET A O 1
ATOM 1177 N N . HIS A 1 144 ? -30.703 87.062 -8.82 1 24.81 144 HIS A N 1
ATOM 1178 C CA . HIS A 1 144 ? -30.344 88.25 -9.57 1 24.81 144 HIS A CA 1
ATOM 1179 C C . HIS A 1 144 ? -31.594 89 -10.109 1 24.81 144 HIS A C 1
ATOM 1181 O O . HIS A 1 144 ? -32.531 88.312 -10.578 1 24.81 144 HIS A O 1
ATOM 1187 N N . MET B 1 1 ? 17.906 -20.312 -26.234 1 42.88 1 MET B N 1
ATOM 1188 C CA . MET B 1 1 ? 17.609 -19.828 -24.891 1 42.88 1 MET B CA 1
ATOM 1189 C C . MET B 1 1 ? 16.094 -19.703 -24.688 1 42.88 1 MET B C 1
ATOM 1191 O O . MET B 1 1 ? 15.422 -19 -25.438 1 42.88 1 MET B O 1
ATOM 1195 N N . GLU B 1 2 ? 15.398 -20.75 -24.375 1 50.12 2 GLU B N 1
ATOM 1196 C CA . GLU B 1 2 ? 13.945 -20.812 -24.203 1 50.12 2 GLU B CA 1
ATOM 1197 C C . GLU B 1 2 ? 13.414 -19.578 -23.484 1 50.12 2 GLU B C 1
ATOM 1199 O O . GLU B 1 2 ? 13.969 -19.156 -22.469 1 50.12 2 GLU B O 1
ATOM 1204 N N . LYS B 1 3 ? 12.844 -18.656 -24.156 1 58.09 3 LYS B N 1
ATOM 1205 C CA . LYS B 1 3 ? 12.352 -17.344 -23.719 1 58.09 3 LYS B CA 1
ATOM 1206 C C . LYS B 1 3 ? 11.531 -17.484 -22.438 1 58.09 3 LYS B C 1
ATOM 1208 O O . LYS B 1 3 ? 10.43 -18.047 -22.453 1 58.09 3 LYS B O 1
ATOM 1213 N N . ARG B 1 4 ? 12.094 -17.781 -21.328 1 66.62 4 ARG B N 1
ATOM 1214 C CA . ARG B 1 4 ? 11.359 -17.922 -20.078 1 66.62 4 ARG B CA 1
ATOM 1215 C C . ARG B 1 4 ? 10.375 -16.781 -19.891 1 66.62 4 ARG B C 1
ATOM 1217 O O . ARG B 1 4 ? 10.711 -15.617 -20.125 1 66.62 4 ARG B O 1
ATOM 1224 N N . ALA B 1 5 ? 9.016 -17.156 -19.875 1 84.75 5 ALA B N 1
ATOM 1225 C CA . ALA B 1 5 ? 7.926 -16.203 -19.703 1 84.75 5 ALA B CA 1
ATOM 1226 C C . ALA B 1 5 ? 8.164 -15.328 -18.469 1 84.75 5 ALA B C 1
ATOM 1228 O O . ALA B 1 5 ? 8.602 -15.82 -17.422 1 84.75 5 ALA B O 1
ATOM 1229 N N . VAL B 1 6 ? 8.289 -14.039 -18.609 1 90.69 6 VAL B N 1
ATOM 1230 C CA . VAL B 1 6 ? 8.461 -13.055 -17.531 1 90.69 6 VAL B CA 1
ATOM 1231 C C . VAL B 1 6 ? 7.305 -13.164 -16.547 1 90.69 6 VAL B C 1
ATOM 1233 O O . VAL B 1 6 ? 6.137 -13.07 -16.938 1 90.69 6 VAL B O 1
ATOM 1236 N N . PRO B 1 7 ? 7.5 -13.57 -15.234 1 95.31 7 PRO B N 1
ATOM 1237 C CA . PRO B 1 7 ? 6.414 -13.703 -14.258 1 95.31 7 PRO B CA 1
ATOM 1238 C C . PRO B 1 7 ? 5.699 -12.383 -13.984 1 95.31 7 PRO B C 1
ATOM 1240 O O . PRO B 1 7 ? 6.262 -11.312 -14.234 1 95.31 7 PRO B O 1
ATOM 1243 N N . THR B 1 8 ? 4.434 -12.57 -13.562 1 96.81 8 THR B N 1
ATOM 1244 C CA . THR B 1 8 ? 3.627 -11.422 -13.18 1 96.81 8 THR B CA 1
ATOM 1245 C C . THR B 1 8 ? 3.447 -11.375 -11.664 1 96.81 8 THR B C 1
ATOM 1247 O O . THR B 1 8 ? 3.051 -12.359 -11.047 1 96.81 8 THR B O 1
ATOM 1250 N N . LEU B 1 9 ? 3.865 -10.281 -11.086 1 97.56 9 LEU B N 1
ATOM 1251 C CA . LEU B 1 9 ? 3.566 -10.023 -9.68 1 97.56 9 LEU B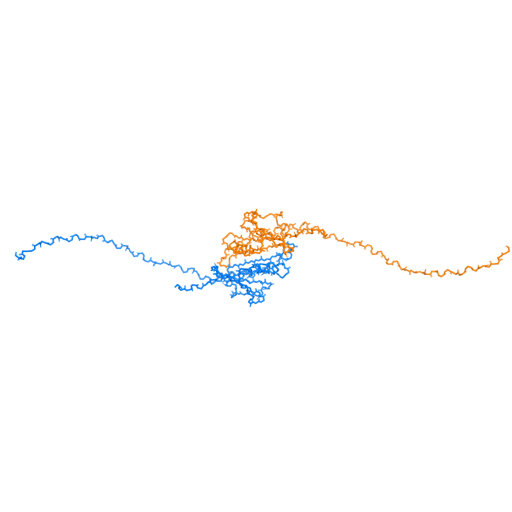 CA 1
ATOM 1252 C C . LEU B 1 9 ? 2.162 -9.445 -9.523 1 97.56 9 LEU B C 1
ATOM 1254 O O . LEU B 1 9 ? 1.875 -8.352 -10.016 1 97.56 9 LEU B O 1
ATOM 1258 N N . GLU B 1 10 ? 1.294 -10.234 -8.891 1 98.25 10 GLU B N 1
ATOM 1259 C CA . GLU B 1 10 ? -0.081 -9.812 -8.625 1 98.25 10 GLU B CA 1
ATOM 1260 C C . GLU B 1 10 ? -0.196 -9.109 -7.281 1 98.25 10 GLU B C 1
ATOM 1262 O O . GLU B 1 10 ? -0.016 -9.727 -6.23 1 98.25 10 GLU B O 1
ATOM 1267 N N . VAL B 1 11 ? -0.523 -7.781 -7.309 1 98.31 11 VAL B N 1
ATOM 1268 C CA . VAL B 1 11 ? -0.576 -6.961 -6.102 1 98.31 11 VAL B CA 1
ATOM 1269 C C . VAL B 1 11 ? -1.996 -6.441 -5.891 1 98.31 11 VAL B C 1
ATOM 1271 O O . VAL B 1 11 ? -2.568 -5.801 -6.777 1 98.31 11 VAL B O 1
ATOM 1274 N N . LEU B 1 12 ? -2.551 -6.715 -4.719 1 98.56 12 LEU B N 1
ATOM 1275 C CA . LEU B 1 12 ? -3.871 -6.219 -4.348 1 98.56 12 LEU B CA 1
ATOM 1276 C C . LEU B 1 12 ? -3.76 -5.055 -3.369 1 98.56 12 LEU B C 1
ATOM 1278 O O . LEU B 1 12 ? -3.09 -5.164 -2.34 1 98.56 12 LEU B O 1
ATOM 1282 N N . VAL B 1 13 ? -4.32 -3.979 -3.717 1 98.38 13 VAL B N 1
ATOM 1283 C CA . VAL B 1 13 ? -4.523 -2.873 -2.785 1 98.38 13 VAL B CA 1
ATOM 1284 C C . VAL B 1 13 ? -6.012 -2.719 -2.48 1 98.38 13 VAL B C 1
ATOM 1286 O O . VAL B 1 13 ? -6.793 -2.352 -3.357 1 98.38 13 VAL B O 1
ATOM 1289 N N . ALA B 1 14 ? -6.348 -2.973 -1.227 1 98.38 14 ALA B N 1
ATOM 1290 C CA . ALA B 1 14 ? -7.746 -2.996 -0.81 1 98.38 14 ALA B CA 1
ATOM 1291 C C . ALA B 1 14 ? -8.023 -1.919 0.235 1 98.38 14 ALA B C 1
ATOM 1293 O O . ALA B 1 14 ? -7.195 -1.663 1.109 1 98.38 14 ALA B O 1
ATOM 1294 N N . GLY B 1 15 ? -9.148 -1.305 0.18 1 97.88 15 GLY B N 1
ATOM 1295 C CA . GLY B 1 15 ? -9.625 -0.289 1.102 1 97.88 15 GLY B CA 1
ATOM 1296 C C . GLY B 1 15 ? -10.859 0.436 0.598 1 97.88 15 GLY B C 1
ATOM 1297 O O . GLY B 1 15 ? -11.172 0.394 -0.595 1 97.88 15 GLY B O 1
ATOM 1298 N N . ASP B 1 16 ? -11.477 1.132 1.498 1 96.12 16 ASP B N 1
ATOM 1299 C CA . ASP B 1 16 ? -12.695 1.846 1.134 1 96.12 16 ASP B CA 1
ATOM 1300 C C . ASP B 1 16 ? -12.414 2.912 0.078 1 96.12 16 ASP B C 1
ATOM 1302 O O . ASP B 1 16 ? -11.25 3.225 -0.202 1 96.12 16 ASP B O 1
ATOM 1306 N N . GLN B 1 17 ? -13.555 3.402 -0.458 1 93.25 17 GLN B N 1
ATOM 1307 C CA . GLN B 1 17 ? -13.422 4.555 -1.342 1 93.25 17 GLN B CA 1
ATOM 1308 C C . GLN B 1 17 ? -13.117 5.824 -0.551 1 93.25 17 GLN B C 1
ATOM 1310 O O . GLN B 1 17 ? -13.391 5.895 0.65 1 93.25 17 GLN B O 1
ATOM 1315 N N . ARG B 1 18 ? -12.383 6.762 -1.144 1 91.75 18 ARG B N 1
ATOM 1316 C CA . ARG B 1 18 ? -12.195 8.125 -0.656 1 91.75 18 ARG B CA 1
ATOM 1317 C C . ARG B 1 18 ? -11.18 8.164 0.485 1 91.75 18 ARG B C 1
ATOM 1319 O O . ARG B 1 18 ? -11.227 9.062 1.329 1 91.75 18 ARG B O 1
ATOM 1326 N N . ASN B 1 19 ? -10.383 7.113 0.597 1 94.5 19 ASN B N 1
ATOM 1327 C CA . ASN B 1 19 ? -9.367 7.164 1.645 1 94.5 19 ASN B CA 1
ATOM 1328 C C . ASN B 1 19 ? -8.031 7.652 1.101 1 94.5 19 ASN B C 1
ATOM 1330 O O . ASN B 1 19 ? -7.059 7.773 1.85 1 94.5 19 ASN B O 1
ATOM 1334 N N . GLY B 1 20 ? -7.879 7.852 -0.191 1 94.25 20 GLY B N 1
ATOM 1335 C CA . GLY B 1 20 ? -6.664 8.383 -0.788 1 94.25 20 GLY B CA 1
ATOM 1336 C C . GLY B 1 20 ? -5.895 7.355 -1.592 1 94.25 20 GLY B C 1
ATOM 1337 O O . GLY B 1 20 ? -4.977 7.707 -2.34 1 94.25 20 GLY B O 1
ATOM 1338 N N . LYS B 1 21 ? -6.262 6.09 -1.573 1 96.19 21 LYS B N 1
ATOM 1339 C CA . LYS B 1 21 ? -5.508 5.016 -2.211 1 96.19 21 LYS B CA 1
ATOM 1340 C C . LYS B 1 21 ? -5.484 5.184 -3.727 1 96.19 21 LYS B C 1
ATOM 1342 O O . LYS B 1 21 ? -4.434 5.051 -4.355 1 96.19 21 LYS B O 1
ATOM 1347 N N . ALA B 1 22 ? -6.66 5.637 -4.309 1 95.62 22 ALA B N 1
ATOM 1348 C CA . ALA B 1 22 ? -6.703 5.785 -5.762 1 95.62 22 ALA B CA 1
ATOM 1349 C C . ALA B 1 22 ? -5.801 6.926 -6.227 1 95.62 22 ALA B C 1
ATOM 1351 O O . ALA B 1 22 ? -5.074 6.789 -7.215 1 95.62 22 ALA B O 1
ATOM 1352 N N . ASN B 1 23 ? -5.875 8.07 -5.547 1 94.44 23 ASN B N 1
ATOM 1353 C CA . ASN B 1 23 ? -5.008 9.188 -5.918 1 94.44 23 ASN B CA 1
ATOM 1354 C C . ASN B 1 23 ? -3.535 8.836 -5.719 1 94.44 23 ASN B C 1
ATOM 1356 O O . ASN B 1 23 ? -2.686 9.234 -6.52 1 94.44 23 ASN B O 1
ATOM 1360 N N . PHE B 1 24 ? -3.254 8.102 -4.711 1 95.5 24 PHE B N 1
ATOM 1361 C CA . PHE B 1 24 ? -1.887 7.66 -4.465 1 95.5 24 PHE B CA 1
ATOM 1362 C C . PHE B 1 24 ? -1.411 6.727 -5.574 1 95.5 24 PHE B C 1
ATOM 1364 O O . PHE B 1 24 ? -0.317 6.902 -6.113 1 95.5 24 PHE B O 1
ATOM 1371 N N . ILE B 1 25 ? -2.213 5.762 -5.957 1 96.81 25 ILE B N 1
ATOM 1372 C CA . ILE B 1 25 ? -1.884 4.812 -7.016 1 96.81 25 ILE B CA 1
ATOM 1373 C C . ILE B 1 25 ? -1.718 5.559 -8.344 1 96.81 25 ILE B C 1
ATOM 1375 O O . ILE B 1 25 ? -0.788 5.281 -9.102 1 96.81 25 ILE B O 1
ATOM 1379 N N . ASP B 1 26 ? -2.539 6.512 -8.609 1 95.44 26 ASP B N 1
ATOM 1380 C CA . ASP B 1 26 ? -2.424 7.293 -9.836 1 95.44 26 ASP B CA 1
ATOM 1381 C C . ASP B 1 26 ? -1.061 7.977 -9.93 1 95.44 26 ASP B C 1
ATOM 1383 O O . ASP B 1 26 ? -0.462 8.039 -11 1 95.44 26 ASP B O 1
ATOM 1387 N N . ARG B 1 27 ? -0.641 8.516 -8.867 1 93.38 27 ARG B N 1
ATOM 1388 C CA . ARG B 1 27 ? 0.661 9.18 -8.852 1 93.38 27 ARG B CA 1
ATOM 1389 C C . ARG B 1 27 ? 1.782 8.188 -9.133 1 93.38 27 ARG B C 1
ATOM 1391 O O . ARG B 1 27 ? 2.691 8.477 -9.914 1 93.38 27 ARG B O 1
ATOM 1398 N N . PHE B 1 28 ? 1.651 7.07 -8.445 1 93.62 28 PHE B N 1
ATOM 1399 C CA . PHE B 1 28 ? 2.625 6.016 -8.695 1 93.62 28 PHE B CA 1
ATOM 1400 C C . PHE B 1 28 ? 2.656 5.641 -10.172 1 93.62 28 PHE B C 1
ATOM 1402 O O . PHE B 1 28 ? 3.727 5.574 -10.781 1 93.62 28 PHE B O 1
ATOM 1409 N N . LEU B 1 29 ? 1.588 5.426 -10.773 1 96.38 29 LEU B N 1
ATOM 1410 C CA . LEU B 1 29 ? 1.481 5.027 -12.172 1 96.38 29 LEU B CA 1
ATOM 1411 C C . LEU B 1 29 ? 2.039 6.109 -13.086 1 96.38 29 LEU B C 1
ATOM 1413 O O . LEU B 1 29 ? 2.701 5.809 -14.086 1 96.38 29 LEU B O 1
ATOM 1417 N N . TYR B 1 30 ? 1.769 7.34 -12.719 1 94.81 30 TYR B N 1
ATOM 1418 C CA . TYR B 1 30 ? 2.287 8.461 -13.5 1 94.81 30 TYR B CA 1
ATOM 1419 C C . TYR B 1 30 ? 3.807 8.391 -13.609 1 94.81 30 TYR B C 1
ATOM 1421 O O . TYR B 1 30 ? 4.359 8.5 -14.711 1 94.81 30 TYR B O 1
ATOM 1429 N N . TYR B 1 31 ? 4.5 8.133 -12.562 1 94.44 31 TYR B N 1
ATOM 1430 C CA . TYR B 1 31 ? 5.957 8.109 -12.578 1 94.44 31 TYR B CA 1
ATOM 1431 C C . TYR B 1 31 ? 6.473 6.832 -13.234 1 94.44 31 TYR B C 1
ATOM 1433 O O . TYR B 1 31 ? 7.531 6.832 -13.859 1 94.44 31 TYR B O 1
ATOM 1441 N N . TYR B 1 32 ? 5.691 5.781 -13.055 1 95.06 32 TYR B N 1
ATOM 1442 C CA . TYR B 1 32 ? 6.031 4.531 -13.719 1 95.06 32 TYR B CA 1
ATOM 1443 C C . TYR B 1 32 ? 6.055 4.711 -15.234 1 95.06 32 TYR B C 1
ATOM 1445 O O . TYR B 1 32 ? 6.898 4.129 -15.922 1 95.06 32 TYR B O 1
ATOM 1453 N N . THR B 1 33 ? 5.18 5.594 -15.711 1 95.19 33 THR B N 1
ATOM 1454 C CA . THR B 1 33 ? 5.004 5.781 -17.156 1 95.19 33 THR B CA 1
ATOM 1455 C C . THR B 1 33 ? 6.258 6.395 -17.766 1 95.19 33 THR B C 1
ATOM 1457 O O . THR B 1 33 ? 6.488 6.262 -18.969 1 95.19 33 THR B O 1
ATOM 1460 N N . ALA B 1 34 ? 7.055 7.031 -17.016 1 93.06 34 ALA B N 1
ATOM 1461 C CA . ALA B 1 34 ? 8.234 7.723 -17.531 1 93.06 34 ALA B CA 1
ATOM 1462 C C . ALA B 1 34 ? 9.258 6.73 -18.078 1 93.06 34 ALA B C 1
ATOM 1464 O O . ALA B 1 34 ? 10.023 7.055 -18.984 1 93.06 34 ALA B O 1
ATOM 1465 N N . SER B 1 35 ? 9.227 5.461 -17.531 1 93.81 35 SER B N 1
ATOM 1466 C CA . SER B 1 35 ? 10.289 4.539 -17.922 1 93.81 35 SER B CA 1
ATOM 1467 C C . SER B 1 35 ? 9.734 3.15 -18.219 1 93.81 35 SER B C 1
ATOM 1469 O O . SER B 1 35 ? 10.492 2.207 -18.453 1 93.81 35 SER B O 1
ATOM 1471 N N . ALA B 1 36 ? 8.438 3.023 -18.156 1 95.88 36 ALA B N 1
ATOM 1472 C CA . ALA B 1 36 ? 7.828 1.713 -18.375 1 95.88 36 ALA B CA 1
ATOM 1473 C C . ALA B 1 36 ? 6.48 1.842 -19.078 1 95.88 36 ALA B C 1
ATOM 1475 O O . ALA B 1 36 ? 5.902 2.93 -19.125 1 95.88 36 ALA B O 1
ATOM 1476 N N . GLU B 1 37 ? 6.098 0.744 -19.625 1 97.25 37 GLU B N 1
ATOM 1477 C CA . GLU B 1 37 ? 4.734 0.666 -20.141 1 97.25 37 GLU B CA 1
ATOM 1478 C C . GLU B 1 37 ? 3.721 0.515 -19.016 1 97.25 37 GLU B C 1
ATOM 1480 O O . GLU B 1 37 ? 3.904 -0.307 -18.109 1 97.25 37 GLU B O 1
ATOM 1485 N N . VAL B 1 38 ? 2.715 1.32 -19.062 1 98.06 38 VAL B N 1
ATOM 1486 C CA . VAL B 1 38 ? 1.594 1.245 -18.125 1 98.06 38 VAL B CA 1
ATOM 1487 C C . VAL B 1 38 ? 0.284 1.137 -18.906 1 98.06 38 VAL B C 1
ATOM 1489 O O . VAL B 1 38 ? 0.034 1.918 -19.828 1 98.06 38 VAL B O 1
ATOM 1492 N N . ARG B 1 39 ? -0.574 0.165 -18.531 1 97.88 39 ARG B N 1
ATOM 1493 C CA . ARG B 1 39 ? -1.869 -0.018 -19.172 1 97.88 39 ARG B CA 1
ATOM 1494 C C . ARG B 1 39 ? -2.971 -0.24 -18.141 1 97.88 39 ARG B C 1
ATOM 1496 O O . ARG B 1 39 ? -2.768 -0.949 -17.156 1 97.88 39 ARG B O 1
ATOM 1503 N N . ARG B 1 40 ? -4.004 0.389 -18.359 1 97.31 40 ARG B N 1
ATOM 1504 C CA . ARG B 1 40 ? -5.215 0.088 -17.609 1 97.31 40 ARG B CA 1
ATOM 1505 C C . ARG B 1 40 ? -5.961 -1.093 -18.219 1 97.31 40 ARG B C 1
ATOM 1507 O O . ARG B 1 40 ? -6.391 -1.035 -19.375 1 97.31 40 ARG B O 1
ATOM 1514 N N . LYS B 1 41 ? -6.141 -2.156 -17.453 1 97.19 41 LYS B N 1
ATOM 1515 C CA . LYS B 1 41 ? -6.758 -3.371 -17.984 1 97.19 41 LYS B CA 1
ATOM 1516 C C . LYS B 1 41 ? -8.25 -3.41 -17.656 1 97.19 41 LYS B C 1
ATOM 1518 O O . LYS B 1 41 ? -9.023 -4.059 -18.359 1 97.19 41 LYS B O 1
ATOM 1523 N N . SER B 1 42 ? -8.664 -2.83 -16.547 1 97.25 42 SER B N 1
ATOM 1524 C CA . SER B 1 42 ? -10.047 -2.693 -16.094 1 97.25 42 SER B CA 1
ATOM 1525 C C . SER B 1 42 ? -10.227 -1.461 -15.211 1 97.25 42 SER B C 1
ATOM 1527 O O . SER B 1 42 ? -9.297 -0.666 -15.055 1 97.25 42 SER B O 1
ATOM 1529 N N . ASP B 1 43 ? -11.359 -1.362 -14.695 1 95.5 43 ASP B N 1
ATOM 1530 C CA . ASP B 1 43 ? -11.617 -0.228 -13.812 1 95.5 43 ASP B CA 1
ATOM 1531 C C . ASP B 1 43 ? -10.773 -0.313 -12.547 1 95.5 43 ASP B C 1
ATOM 1533 O O . ASP B 1 43 ? -10.539 0.697 -11.883 1 95.5 43 ASP B O 1
ATOM 1537 N N . VAL B 1 44 ? -10.297 -1.599 -12.273 1 96.88 44 VAL B N 1
ATOM 1538 C CA . VAL B 1 44 ? -9.609 -1.727 -10.992 1 96.88 44 VAL B CA 1
ATOM 1539 C C . VAL B 1 44 ? -8.211 -2.301 -11.203 1 96.88 44 VAL B C 1
ATOM 1541 O O . VAL B 1 44 ? -7.477 -2.533 -10.242 1 96.88 44 VAL B O 1
ATOM 1544 N N . THR B 1 45 ? -7.816 -2.6 -12.43 1 98.12 45 THR B N 1
ATOM 1545 C CA . THR B 1 45 ? -6.551 -3.295 -12.648 1 98.12 45 THR B CA 1
ATOM 1546 C C . THR B 1 45 ? -5.629 -2.465 -13.539 1 98.12 45 THR B C 1
ATOM 1548 O O . THR B 1 45 ? -6.043 -1.989 -14.602 1 98.12 45 THR B O 1
ATOM 1551 N N . HIS B 1 46 ? -4.402 -2.326 -13.148 1 98.56 46 HIS B N 1
ATOM 1552 C CA . HIS B 1 46 ? -3.332 -1.655 -13.875 1 98.56 46 HIS B CA 1
ATOM 1553 C C . HIS B 1 46 ? -2.17 -2.604 -14.141 1 98.56 46 HIS B C 1
ATOM 1555 O O . HIS B 1 46 ? -1.78 -3.379 -13.266 1 98.56 46 HIS B O 1
ATOM 1561 N N . PHE B 1 47 ? -1.669 -2.525 -15.289 1 98.44 47 PHE B N 1
ATOM 1562 C CA . PHE B 1 47 ? -0.566 -3.373 -15.727 1 98.44 47 PHE B CA 1
ATOM 1563 C C . PHE B 1 47 ? 0.675 -2.537 -16.016 1 98.44 47 PHE B C 1
ATOM 1565 O O . PHE B 1 47 ? 0.586 -1.483 -16.656 1 98.44 47 PHE B O 1
ATOM 1572 N N . MET B 1 48 ? 1.842 -2.922 -15.477 1 98.25 48 MET B N 1
ATOM 1573 C CA . MET B 1 48 ? 3.125 -2.258 -15.688 1 98.25 48 MET B CA 1
ATOM 1574 C C . MET B 1 48 ? 4.176 -3.246 -16.188 1 98.25 48 MET B C 1
ATOM 1576 O O . MET B 1 48 ? 4.297 -4.352 -15.648 1 98.25 48 MET B O 1
ATOM 1580 N N . TYR B 1 49 ? 4.859 -2.768 -17.172 1 96.19 49 TYR B N 1
ATOM 1581 C CA . TYR B 1 49 ? 5.855 -3.654 -17.766 1 96.19 49 TYR B CA 1
ATOM 1582 C C . TYR B 1 49 ? 7.062 -2.867 -18.266 1 96.19 49 TYR B C 1
ATOM 1584 O O . TYR B 1 49 ? 6.914 -1.831 -18.922 1 96.19 49 TYR B O 1
ATOM 1592 N N . ASN B 1 50 ? 8.172 -3.25 -17.859 1 95.94 50 ASN B N 1
ATOM 1593 C CA . ASN B 1 50 ? 9.477 -2.789 -18.344 1 95.94 50 ASN B CA 1
ATOM 1594 C C . ASN B 1 50 ? 10.359 -3.957 -18.781 1 95.94 50 ASN B C 1
ATOM 1596 O O . ASN B 1 50 ? 10.695 -4.816 -17.953 1 95.94 50 ASN B O 1
ATOM 1600 N N . PRO B 1 51 ? 10.75 -4.035 -20.016 1 93.44 51 PRO B N 1
ATOM 1601 C CA . PRO B 1 51 ? 11.523 -5.164 -20.531 1 93.44 51 PRO B CA 1
ATOM 1602 C C . PRO B 1 51 ? 12.836 -5.367 -19.781 1 93.44 51 PRO B C 1
ATOM 1604 O O . PRO B 1 51 ? 13.422 -6.453 -19.828 1 93.44 51 PRO B O 1
ATOM 1607 N N . ASP B 1 52 ? 13.328 -4.301 -19.125 1 91.94 52 ASP B N 1
ATOM 1608 C CA . ASP B 1 52 ? 14.594 -4.395 -18.406 1 91.94 52 ASP B CA 1
ATOM 1609 C C . ASP B 1 52 ? 14.398 -5.055 -17.047 1 91.94 52 ASP B C 1
ATOM 1611 O O . ASP B 1 52 ? 15.375 -5.309 -16.328 1 91.94 52 ASP B O 1
ATOM 1615 N N . GLU B 1 53 ? 13.109 -5.352 -16.734 1 91.31 53 GLU B N 1
ATOM 1616 C CA . GLU B 1 53 ? 12.805 -5.973 -15.453 1 91.31 53 GLU B CA 1
ATOM 1617 C C . GLU B 1 53 ? 12.469 -7.449 -15.617 1 91.31 53 GLU B C 1
ATOM 1619 O O . GLU B 1 53 ? 12.07 -7.883 -16.703 1 91.31 53 GLU B O 1
ATOM 1624 N N . ASP B 1 54 ? 12.617 -8.086 -14.461 1 90.25 54 ASP B N 1
ATOM 1625 C CA . ASP B 1 54 ? 12.461 -9.531 -14.461 1 90.25 54 ASP B CA 1
ATOM 1626 C C . ASP B 1 54 ? 11.016 -9.93 -14.141 1 90.25 54 ASP B C 1
ATOM 1628 O O . ASP B 1 54 ? 10.719 -11.102 -13.93 1 90.25 54 ASP B O 1
ATOM 1632 N N . TYR B 1 55 ? 10.172 -9.016 -14.031 1 94 55 TYR B N 1
ATOM 1633 C CA . TYR B 1 55 ? 8.766 -9.312 -13.781 1 94 55 TYR B CA 1
ATOM 1634 C C . TYR B 1 55 ? 7.871 -8.164 -14.242 1 94 55 TYR B C 1
ATOM 1636 O O . TYR B 1 55 ? 8.344 -7.043 -14.43 1 94 55 TYR B O 1
ATOM 1644 N N . LYS B 1 56 ? 6.652 -8.516 -14.461 1 96.69 56 LYS B N 1
ATOM 1645 C CA . LYS B 1 56 ? 5.551 -7.578 -14.68 1 96.69 56 LYS B CA 1
ATOM 1646 C C . LYS B 1 56 ? 4.754 -7.363 -13.398 1 96.69 56 LYS B C 1
ATOM 1648 O O . LYS B 1 56 ? 4.867 -8.141 -12.453 1 96.69 56 LYS B O 1
ATOM 1653 N N . ILE B 1 57 ? 4.066 -6.293 -13.445 1 97.88 57 ILE B N 1
ATOM 1654 C CA . ILE B 1 57 ? 3.209 -6.051 -12.289 1 97.88 57 ILE B CA 1
ATOM 1655 C C . ILE B 1 57 ? 1.766 -5.859 -12.75 1 97.88 57 ILE B C 1
ATOM 1657 O O . ILE B 1 57 ? 1.506 -5.137 -13.711 1 97.88 57 ILE B O 1
ATOM 1661 N N . GLN B 1 58 ? 0.891 -6.574 -12.195 1 98.38 58 GLN B N 1
ATOM 1662 C CA . GLN B 1 58 ? -0.539 -6.289 -12.242 1 98.38 58 GLN B CA 1
ATOM 1663 C C . GLN B 1 58 ? -1.052 -5.824 -10.875 1 98.38 58 GLN B C 1
ATOM 1665 O O . GLN B 1 58 ? -1.02 -6.586 -9.906 1 98.38 58 GLN B O 1
ATOM 1670 N N . LEU B 1 59 ? -1.457 -4.566 -10.797 1 98.44 59 LEU B N 1
ATOM 1671 C CA . LEU B 1 59 ? -1.915 -3.932 -9.57 1 98.44 59 LEU B CA 1
ATOM 1672 C C . LEU B 1 59 ? -3.434 -3.789 -9.562 1 98.44 59 LEU B C 1
ATOM 1674 O O . LEU B 1 59 ? -4.008 -3.195 -10.477 1 98.44 59 LEU B O 1
ATOM 1678 N N . HIS B 1 60 ? -4.098 -4.395 -8.57 1 98.5 60 HIS B N 1
ATOM 1679 C CA . HIS B 1 60 ? -5.547 -4.324 -8.406 1 98.5 60 HIS B CA 1
ATOM 1680 C C . HIS B 1 60 ? -5.934 -3.305 -7.34 1 98.5 60 HIS B C 1
ATOM 1682 O O . HIS B 1 60 ? -5.656 -3.504 -6.152 1 98.5 60 HIS B O 1
ATOM 1688 N N . ASP B 1 61 ? -6.504 -2.223 -7.73 1 98.31 61 ASP B N 1
ATOM 1689 C CA . ASP B 1 61 ? -7.031 -1.184 -6.852 1 98.31 61 ASP B CA 1
ATOM 1690 C C . ASP B 1 61 ? -8.508 -1.415 -6.551 1 98.31 61 ASP B C 1
ATOM 1692 O O . ASP B 1 61 ? -9.375 -1.022 -7.332 1 98.31 61 ASP B O 1
ATOM 1696 N N . VAL B 1 62 ? -8.844 -1.933 -5.344 1 98.31 62 VAL B N 1
ATOM 1697 C CA . VAL B 1 62 ? -10.195 -2.424 -5.094 1 98.31 62 VAL B CA 1
ATOM 1698 C C . VAL B 1 62 ? -10.805 -1.682 -3.908 1 98.31 62 VAL B C 1
ATOM 1700 O O . VAL B 1 62 ? -10.172 -1.546 -2.861 1 98.31 62 VAL B O 1
ATOM 1703 N N . SER B 1 63 ? -12.062 -1.22 -4.062 1 97.75 63 SER B N 1
ATOM 1704 C CA . SER B 1 63 ? -12.75 -0.499 -2.994 1 97.75 63 SER B CA 1
ATOM 1705 C C . SER B 1 63 ? -14.039 -1.207 -2.584 1 97.75 63 SER B C 1
ATOM 1707 O O . SER B 1 63 ? -14.742 -0.75 -1.684 1 97.75 63 SER B O 1
ATOM 1709 N N . ASN B 1 64 ? -14.359 -2.336 -3.275 1 96.12 64 ASN B N 1
ATOM 1710 C CA . ASN B 1 64 ? -15.523 -3.148 -2.939 1 96.12 64 ASN B CA 1
ATOM 1711 C C . ASN B 1 64 ? -15.141 -4.613 -2.725 1 96.12 64 ASN B C 1
ATOM 1713 O O . ASN B 1 64 ? -14.547 -5.238 -3.604 1 96.12 64 ASN B O 1
ATOM 1717 N N . VAL B 1 65 ? -15.555 -5.125 -1.565 1 95.5 65 VAL B N 1
ATOM 1718 C CA . VAL B 1 65 ? -15.188 -6.488 -1.185 1 95.5 65 VAL B CA 1
ATOM 1719 C C . VAL B 1 65 ? -15.711 -7.473 -2.229 1 95.5 65 VAL B C 1
ATOM 1721 O O . VAL B 1 65 ? -15.109 -8.531 -2.445 1 95.5 65 VAL B O 1
ATOM 1724 N N . GLU B 1 66 ? -16.75 -7.094 -2.926 1 94 66 GLU B N 1
ATOM 1725 C CA . GLU B 1 66 ? -17.375 -7.961 -3.912 1 94 66 GLU B CA 1
ATOM 1726 C C . GLU B 1 66 ? -16.469 -8.172 -5.125 1 94 66 GLU B C 1
ATOM 1728 O O . GLU B 1 66 ? -16.688 -9.094 -5.91 1 94 66 GLU B O 1
ATOM 1733 N N . ASN B 1 67 ? -15.516 -7.379 -5.273 1 93.75 67 ASN B N 1
AT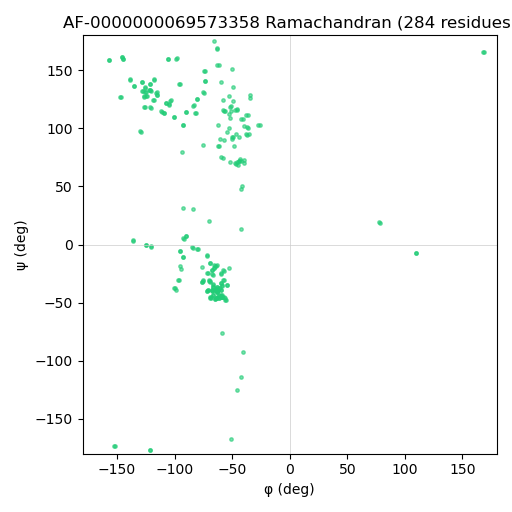OM 1734 C CA . ASN B 1 67 ? -14.617 -7.477 -6.418 1 93.75 67 ASN B CA 1
ATOM 1735 C C . ASN B 1 67 ? -13.508 -8.492 -6.176 1 93.75 67 ASN B C 1
ATOM 1737 O O . ASN B 1 67 ? -12.695 -8.758 -7.066 1 93.75 67 ASN B O 1
ATOM 1741 N N . ILE B 1 68 ? -13.492 -9.055 -4.98 1 95.56 68 ILE B N 1
ATOM 1742 C CA . ILE B 1 68 ? -12.492 -10.07 -4.668 1 95.56 68 ILE B CA 1
ATOM 1743 C C . ILE B 1 68 ? -13.18 -11.383 -4.289 1 95.56 68 ILE B C 1
ATOM 1745 O O . ILE B 1 68 ? -13.938 -11.43 -3.32 1 95.56 68 ILE B O 1
ATOM 1749 N N . ASP B 1 69 ? -12.938 -12.422 -5.086 1 93.12 69 ASP B N 1
ATOM 1750 C CA . ASP B 1 69 ? -13.398 -13.773 -4.762 1 93.12 69 ASP B CA 1
ATOM 1751 C C . ASP B 1 69 ? -12.227 -14.742 -4.668 1 93.12 69 ASP B C 1
ATOM 1753 O O . ASP B 1 69 ? -11.062 -14.336 -4.766 1 93.12 69 ASP B O 1
ATOM 1757 N N . ARG B 1 70 ? -12.492 -16.016 -4.438 1 92.06 70 ARG B N 1
ATOM 1758 C CA . ARG B 1 70 ? -11.453 -17.031 -4.23 1 92.06 70 ARG B CA 1
ATOM 1759 C C . ARG B 1 70 ? -10.523 -17.109 -5.434 1 92.06 70 ARG B C 1
ATOM 1761 O O . ARG B 1 70 ? -9.297 -17.125 -5.281 1 92.06 70 ARG B O 1
ATOM 1768 N N . ASN B 1 71 ? -11.109 -17.125 -6.633 1 94.5 71 ASN B N 1
ATOM 1769 C CA . ASN B 1 71 ? -10.328 -17.266 -7.859 1 94.5 71 ASN B CA 1
ATOM 1770 C C . ASN B 1 71 ? -9.375 -16.078 -8.047 1 94.5 71 ASN B C 1
ATOM 1772 O O . ASN B 1 71 ? -8.227 -16.266 -8.445 1 94.5 71 ASN B O 1
ATOM 1776 N N . SER B 1 72 ? -9.891 -14.906 -7.73 1 94.88 72 SER B N 1
ATOM 1777 C CA . SER B 1 72 ? -9.047 -13.727 -7.867 1 94.88 72 SER B CA 1
ATOM 1778 C C . SER B 1 72 ? -7.973 -13.688 -6.785 1 94.88 72 SER B C 1
ATOM 1780 O O . SER B 1 72 ? -6.816 -13.352 -7.059 1 94.88 72 SER B O 1
ATOM 1782 N N . TYR B 1 73 ? -8.375 -14.07 -5.578 1 96.44 73 TYR B N 1
ATOM 1783 C CA . TYR B 1 73 ? -7.441 -14 -4.457 1 96.44 73 TYR B CA 1
ATOM 1784 C C . TYR B 1 73 ? -6.301 -14.992 -4.625 1 96.44 73 TYR B C 1
ATOM 1786 O O . TYR B 1 73 ? -5.156 -14.703 -4.27 1 96.44 73 TYR B O 1
ATOM 1794 N N . ASP B 1 74 ? -6.613 -16.094 -5.207 1 95.38 74 ASP B N 1
ATOM 1795 C CA . ASP B 1 74 ? -5.648 -17.188 -5.324 1 95.38 74 ASP B CA 1
ATOM 1796 C C . ASP B 1 74 ? -4.457 -16.766 -6.188 1 95.38 74 ASP B C 1
ATOM 1798 O O . ASP B 1 74 ? -3.387 -17.375 -6.105 1 95.38 74 ASP B O 1
ATO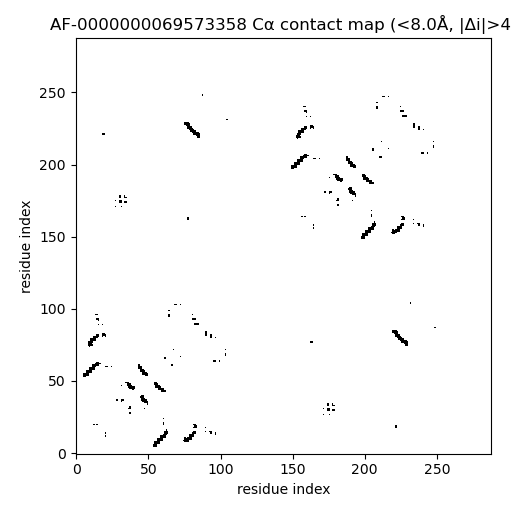M 1802 N N . LYS B 1 75 ? -4.609 -15.766 -6.934 1 96.19 75 LYS B N 1
ATOM 1803 C CA . LYS B 1 75 ? -3.557 -15.32 -7.844 1 96.19 75 LYS B CA 1
ATOM 1804 C C . LYS B 1 75 ? -2.67 -14.266 -7.184 1 96.19 75 LYS B C 1
ATOM 1806 O O . LYS B 1 75 ? -1.6 -13.938 -7.703 1 96.19 75 LYS B O 1
ATOM 1811 N N . MET B 1 76 ? -3.109 -13.773 -6.039 1 97.88 76 MET B N 1
ATOM 1812 C CA . MET B 1 76 ? -2.402 -12.641 -5.441 1 97.88 76 MET B CA 1
ATOM 1813 C C . MET B 1 76 ? -1.07 -13.086 -4.848 1 97.88 76 MET B C 1
ATOM 1815 O O . MET B 1 76 ? -0.978 -14.164 -4.258 1 97.88 76 MET B O 1
ATOM 1819 N N . ASP B 1 77 ? -0.059 -12.242 -5.023 1 97.5 77 ASP B N 1
ATOM 1820 C CA . ASP B 1 77 ? 1.247 -12.445 -4.402 1 97.5 77 ASP B CA 1
ATOM 1821 C C . ASP B 1 77 ? 1.402 -11.578 -3.154 1 97.5 77 ASP B C 1
ATOM 1823 O O . ASP B 1 77 ? 2.002 -12.008 -2.166 1 97.5 77 ASP B O 1
ATOM 1827 N N . MET B 1 78 ? 0.89 -10.391 -3.199 1 98.12 78 MET B N 1
ATOM 1828 C CA . MET B 1 78 ? 0.992 -9.398 -2.129 1 98.12 78 MET B CA 1
ATOM 1829 C C . MET B 1 78 ? -0.333 -8.672 -1.933 1 98.12 78 MET B C 1
ATOM 1831 O O . MET B 1 78 ? -1.023 -8.359 -2.904 1 98.12 78 MET B O 1
ATOM 1835 N N . VAL B 1 79 ? -0.682 -8.383 -0.682 1 98.44 79 VAL B N 1
ATOM 1836 C CA . VAL B 1 79 ? -1.916 -7.668 -0.366 1 98.44 79 VAL B CA 1
ATOM 1837 C C . VAL B 1 79 ? -1.606 -6.469 0.526 1 98.44 79 VAL B C 1
ATOM 1839 O O . VAL B 1 79 ? -0.853 -6.586 1.495 1 98.44 79 VAL B O 1
ATOM 1842 N N . PHE B 1 80 ? -2.154 -5.301 0.172 1 98.44 80 PHE B N 1
ATOM 1843 C CA . PHE B 1 80 ? -2.133 -4.086 0.978 1 98.44 80 PHE B CA 1
ATOM 1844 C C . PHE B 1 80 ? -3.543 -3.695 1.407 1 98.44 80 PHE B C 1
ATOM 1846 O O . PHE B 1 80 ? -4.449 -3.613 0.577 1 98.44 80 PHE B O 1
ATOM 1853 N N . PHE B 1 81 ? -3.705 -3.477 2.707 1 98.38 81 PHE B N 1
ATOM 1854 C CA . PHE B 1 81 ? -4.887 -2.783 3.205 1 98.38 81 PHE B CA 1
ATOM 1855 C C . PHE B 1 81 ? -4.602 -1.298 3.395 1 98.38 81 PHE B C 1
ATOM 1857 O O . PHE B 1 81 ? -3.543 -0.924 3.908 1 98.38 81 PHE B O 1
ATOM 1864 N N . CYS B 1 82 ? -5.527 -0.531 3.02 1 98.5 82 CYS B N 1
ATOM 1865 C CA . CYS B 1 82 ? -5.293 0.905 3.131 1 98.5 82 CYS B CA 1
ATOM 1866 C C . CYS B 1 82 ? -6.43 1.587 3.877 1 98.5 82 CYS B C 1
ATOM 1868 O O . CYS B 1 82 ? -7.602 1.27 3.656 1 98.5 82 CYS B O 1
ATOM 1870 N N . TYR B 1 83 ? -6.129 2.574 4.77 1 98.25 83 TYR B N 1
ATOM 1871 C CA . TYR B 1 83 ? -7.117 3.469 5.367 1 98.25 83 TYR B CA 1
ATOM 1872 C C . TYR B 1 83 ? -6.535 4.863 5.574 1 98.25 83 TYR B C 1
ATOM 1874 O O . TYR B 1 83 ? -5.316 5.043 5.543 1 98.25 83 TYR B O 1
ATOM 1882 N N . ALA B 1 84 ? -7.43 5.82 5.703 1 97.62 84 ALA B N 1
ATOM 1883 C CA . ALA B 1 84 ? -7.039 7.191 6.023 1 97.62 84 ALA B CA 1
ATOM 1884 C C . ALA B 1 84 ? -6.785 7.355 7.516 1 97.62 84 ALA B C 1
ATOM 1886 O O . ALA B 1 84 ? -7.676 7.113 8.336 1 97.62 84 ALA B O 1
ATOM 1887 N N . ALA B 1 85 ? -5.613 7.844 7.863 1 96.62 85 ALA B N 1
ATOM 1888 C CA . ALA B 1 85 ? -5.207 7.875 9.266 1 96.62 85 ALA B CA 1
ATOM 1889 C C . ALA B 1 85 ? -5.996 8.922 10.039 1 96.62 85 ALA B C 1
ATOM 1891 O O . ALA B 1 85 ? -6.113 8.844 11.266 1 96.62 85 ALA B O 1
ATOM 1892 N N . ASN B 1 86 ? -6.504 9.906 9.391 1 92.88 86 ASN B N 1
ATOM 1893 C CA . ASN B 1 86 ? -7.242 10.977 10.047 1 92.88 86 ASN B CA 1
ATOM 1894 C C . ASN B 1 86 ? -8.734 10.656 10.141 1 92.88 86 ASN B C 1
ATOM 1896 O O . ASN B 1 86 ? -9.531 11.508 10.539 1 92.88 86 ASN B O 1
ATOM 1900 N N . ASP B 1 87 ? -9.164 9.492 9.789 1 94.69 87 ASP B N 1
ATOM 1901 C CA . ASP B 1 87 ? -10.555 9.062 9.781 1 94.69 87 ASP B CA 1
ATOM 1902 C C . ASP B 1 87 ? -10.727 7.73 10.516 1 94.69 87 ASP B C 1
ATOM 1904 O O . ASP B 1 87 ? -10.57 6.664 9.914 1 94.69 87 ASP B O 1
ATOM 1908 N N . PRO B 1 88 ? -11.125 7.793 11.805 1 94.31 88 PRO B N 1
ATOM 1909 C CA . PRO B 1 88 ? -11.289 6.562 12.586 1 94.31 88 PRO B CA 1
ATOM 1910 C C . PRO B 1 88 ? -12.273 5.586 11.945 1 94.31 88 PRO B C 1
ATOM 1912 O O . PRO B 1 88 ? -12.125 4.371 12.102 1 94.31 88 PRO B O 1
ATOM 1915 N N . GLU B 1 89 ? -13.266 6.086 11.227 1 95.56 89 GLU B N 1
ATOM 1916 C CA . GLU B 1 89 ? -14.211 5.203 10.539 1 95.56 89 GLU B CA 1
ATOM 1917 C C . GLU B 1 89 ? -13.523 4.434 9.414 1 95.56 89 GLU B C 1
ATOM 1919 O O . GLU B 1 89 ? -13.859 3.271 9.164 1 95.56 89 GLU B O 1
ATOM 1924 N N . SER B 1 90 ? -12.617 5.098 8.766 1 96.69 90 SER B N 1
ATOM 1925 C CA . SER B 1 90 ? -11.844 4.426 7.727 1 96.69 90 SER B CA 1
ATOM 1926 C C . SER B 1 90 ? -11.078 3.234 8.289 1 96.69 90 SER B C 1
ATOM 1928 O O . SER B 1 90 ? -11.023 2.174 7.664 1 96.69 90 SER B O 1
ATOM 1930 N N . PHE B 1 91 ? -10.555 3.375 9.453 1 97.19 91 PHE B N 1
ATOM 1931 C CA . PHE B 1 91 ? -9.844 2.279 10.094 1 97.19 91 PHE B CA 1
ATOM 1932 C C . PHE B 1 91 ? -10.805 1.164 10.484 1 97.19 91 PHE B C 1
ATOM 1934 O O . PHE B 1 91 ? -10.531 -0.013 10.234 1 97.19 91 PHE B O 1
ATOM 1941 N N . GLN B 1 92 ? -11.906 1.526 11.07 1 95.94 92 GLN B N 1
ATOM 1942 C CA . GLN B 1 92 ? -12.891 0.538 11.492 1 95.94 92 GLN B CA 1
ATOM 1943 C C . GLN B 1 92 ? -13.375 -0.295 10.312 1 95.94 92 GLN B C 1
ATOM 1945 O O . GLN B 1 92 ? -13.578 -1.505 10.438 1 95.94 92 GLN B O 1
ATOM 1950 N N . ASN B 1 93 ? -13.461 0.36 9.219 1 96.62 93 ASN B N 1
ATOM 1951 C CA . ASN B 1 93 ? -13.992 -0.3 8.031 1 96.62 93 ASN B CA 1
ATOM 1952 C C . ASN B 1 93 ? -13.008 -1.319 7.465 1 96.62 93 ASN B C 1
ATOM 1954 O O . ASN B 1 93 ? -13.375 -2.139 6.621 1 96.62 93 ASN B O 1
ATOM 1958 N N . LEU B 1 94 ? -11.828 -1.339 7.953 1 96.31 94 LEU B N 1
ATOM 1959 C CA . LEU B 1 94 ? -10.883 -2.355 7.512 1 96.31 94 LEU B CA 1
ATOM 1960 C C . LEU B 1 94 ? -11.352 -3.748 7.918 1 96.31 94 LEU B C 1
ATOM 1962 O O . LEU B 1 94 ? -10.906 -4.746 7.344 1 96.31 94 LEU B O 1
ATOM 1966 N N . GLU B 1 95 ? -12.195 -3.754 8.812 1 95.81 95 GLU B N 1
ATOM 1967 C CA . GLU B 1 95 ? -12.648 -5.039 9.336 1 95.81 95 GLU B CA 1
ATOM 1968 C C . GLU B 1 95 ? -13.305 -5.879 8.25 1 95.81 95 GLU B C 1
ATOM 1970 O O . GLU B 1 95 ? -13.156 -7.102 8.227 1 95.81 95 GLU B O 1
ATOM 1975 N N . LYS B 1 96 ? -14 -5.297 7.402 1 96.75 96 LYS B N 1
ATOM 1976 C CA . LYS B 1 96 ? -14.656 -6.062 6.348 1 96.75 96 LYS B CA 1
ATOM 1977 C C . LYS B 1 96 ? -13.641 -6.68 5.395 1 96.75 96 LYS B C 1
ATOM 1979 O O . LYS B 1 96 ? -13.836 -7.801 4.914 1 96.75 96 LYS B O 1
ATOM 1984 N N . TRP B 1 97 ? -12.625 -5.926 5.098 1 96.94 97 TRP B N 1
ATOM 1985 C CA . TRP B 1 97 ? -11.555 -6.43 4.238 1 96.94 97 TRP B CA 1
ATOM 1986 C C . TRP B 1 97 ? -10.789 -7.555 4.922 1 96.94 97 TRP B C 1
ATOM 1988 O O . TRP B 1 97 ? -10.508 -8.586 4.309 1 96.94 97 TRP B O 1
ATOM 1998 N N . ILE B 1 98 ? -10.508 -7.336 6.176 1 96.19 98 ILE B N 1
ATOM 1999 C CA . ILE B 1 98 ? -9.805 -8.352 6.961 1 96.19 98 ILE B CA 1
ATOM 2000 C C . ILE B 1 98 ? -10.672 -9.609 7.066 1 96.19 98 ILE B C 1
ATOM 2002 O O . ILE B 1 98 ? -10.156 -10.727 6.965 1 96.19 98 ILE B O 1
ATOM 2006 N N . GLY B 1 99 ? -11.93 -9.406 7.266 1 96.19 99 GLY B N 1
ATOM 2007 C CA . GLY B 1 99 ? -12.844 -10.547 7.273 1 96.19 99 GLY B CA 1
ATOM 2008 C C . GLY B 1 99 ? -12.828 -11.328 5.977 1 96.19 99 GLY B C 1
ATOM 2009 O O . GLY B 1 99 ? -12.781 -12.562 5.992 1 96.19 99 GLY B O 1
ATOM 2010 N N . LEU B 1 100 ? -12.859 -10.625 4.938 1 96.06 100 LEU B N 1
ATOM 2011 C CA . LEU B 1 100 ? -12.828 -11.266 3.627 1 96.06 100 LEU B CA 1
ATOM 2012 C C . LEU B 1 100 ? -11.539 -12.062 3.443 1 96.06 100 LEU B C 1
ATOM 2014 O O . LEU B 1 100 ? -11.57 -13.211 3 1 96.06 100 LEU B O 1
ATOM 2018 N N . MET B 1 101 ? -10.352 -11.469 3.799 1 95.62 101 MET B N 1
ATOM 2019 C CA . MET B 1 101 ? -9.086 -12.164 3.609 1 95.62 101 MET B CA 1
ATOM 2020 C C . MET B 1 101 ? -8.961 -13.336 4.574 1 95.62 101 MET B C 1
ATOM 2022 O O . MET B 1 101 ? -8.367 -14.359 4.234 1 95.62 101 MET B O 1
ATOM 2026 N N . THR B 1 102 ? -9.555 -13.188 5.758 1 94.88 102 THR B N 1
ATOM 2027 C CA . THR B 1 102 ? -9.578 -14.305 6.695 1 94.88 102 THR B CA 1
ATOM 2028 C C . THR B 1 102 ? -10.281 -15.516 6.078 1 94.88 102 THR B C 1
ATOM 2030 O O . THR B 1 102 ? -9.789 -16.641 6.168 1 94.88 102 THR B O 1
ATOM 2033 N N . THR B 1 103 ? -11.391 -15.25 5.473 1 94.12 103 THR B N 1
ATOM 2034 C CA . THR B 1 103 ? -12.148 -16.312 4.816 1 94.12 103 THR B CA 1
ATOM 2035 C C . THR B 1 103 ? -11.328 -16.953 3.703 1 94.12 103 THR B C 1
ATOM 2037 O O . THR B 1 103 ? -11.266 -18.188 3.604 1 94.12 103 THR B O 1
ATOM 2040 N N . GLU B 1 104 ? -10.648 -16.141 2.895 1 92.75 104 GLU B N 1
ATOM 2041 C CA . GLU B 1 104 ? -9.898 -16.656 1.751 1 92.75 104 GLU B CA 1
ATOM 2042 C C . GLU B 1 104 ? -8.656 -17.422 2.199 1 92.75 104 GLU B C 1
ATOM 2044 O O . GLU B 1 104 ? -8.305 -18.438 1.61 1 92.75 104 GLU B O 1
ATOM 2049 N N . VAL B 1 105 ? -7.969 -16.953 3.213 1 92.12 105 VAL B N 1
ATOM 2050 C CA . VAL B 1 105 ? -6.77 -17.594 3.73 1 92.12 105 VAL B CA 1
ATOM 2051 C C . VAL B 1 105 ? -7.137 -18.938 4.367 1 92.12 105 VAL B C 1
ATOM 2053 O O . VAL B 1 105 ? -6.398 -19.922 4.238 1 92.12 105 VAL B O 1
ATOM 2056 N N . ASN B 1 106 ? -8.234 -18.984 5.047 1 88.56 106 ASN B N 1
ATOM 2057 C CA . ASN B 1 106 ? -8.672 -20.203 5.719 1 88.56 106 ASN B CA 1
ATOM 2058 C C . ASN B 1 106 ? -9.117 -21.266 4.719 1 88.56 106 ASN B C 1
ATOM 2060 O O . ASN B 1 106 ? -9.031 -22.469 5 1 88.56 106 ASN B O 1
ATOM 2064 N N . LYS B 1 107 ? -9.641 -20.844 3.604 1 83.81 107 LYS B N 1
ATOM 2065 C CA . LYS B 1 107 ? -9.984 -21.797 2.551 1 83.81 107 LYS B CA 1
ATOM 2066 C C . LYS B 1 107 ? -8.75 -22.516 2.021 1 83.81 107 LYS B C 1
ATOM 2068 O O . LYS B 1 107 ? -8.82 -23.672 1.605 1 83.81 107 LYS B O 1
ATOM 2073 N N . GLU B 1 108 ? -7.637 -21.781 1.9 1 69.94 108 GLU B N 1
ATOM 2074 C CA . GLU B 1 108 ? -6.383 -22.359 1.422 1 69.94 108 GLU B CA 1
ATOM 2075 C C . GLU B 1 108 ? -5.867 -23.422 2.379 1 69.94 108 GLU B C 1
ATOM 2077 O O . GLU B 1 108 ? -5.383 -24.469 1.945 1 69.94 108 GLU B O 1
ATOM 2082 N N . LYS B 1 109 ? -5.891 -23.094 3.646 1 63.03 109 LYS B N 1
ATOM 2083 C CA . LYS B 1 109 ? -5.488 -24.078 4.648 1 63.03 109 LYS B CA 1
ATOM 2084 C C . LYS B 1 109 ? -6.289 -25.375 4.504 1 63.03 109 LYS B C 1
ATOM 2086 O O . LYS B 1 109 ? -5.758 -26.453 4.703 1 63.03 109 LYS B O 1
ATOM 2091 N N . MET B 1 110 ? -7.516 -25.188 4.121 1 54.59 110 MET B N 1
ATOM 2092 C CA . MET B 1 110 ? -8.344 -26.375 3.957 1 54.59 110 MET B CA 1
ATOM 2093 C C . MET B 1 110 ? -7.98 -27.125 2.68 1 54.59 110 MET B C 1
ATOM 2095 O O . MET B 1 110 ? -8.133 -28.344 2.602 1 54.59 110 MET B O 1
ATOM 2099 N N . HIS B 1 111 ? -7.535 -26.438 1.668 1 52.56 111 HIS B N 1
ATOM 2100 C CA . HIS B 1 111 ? -7.195 -27.125 0.422 1 52.56 111 HIS B CA 1
ATOM 2101 C C . HIS B 1 111 ? -5.707 -27.469 0.37 1 52.56 111 HIS B C 1
ATOM 2103 O O . HIS B 1 111 ? -5.258 -28.156 -0.546 1 52.56 111 HIS B O 1
ATOM 2109 N N . SER B 1 112 ? -4.93 -26.812 1.123 1 52.22 112 SER B N 1
ATOM 2110 C CA . SER B 1 112 ? -3.557 -27.312 1.145 1 52.22 112 SER B CA 1
ATOM 2111 C C . SER B 1 112 ? -3.492 -28.734 1.668 1 52.22 112 SER B C 1
ATOM 2113 O O . SER B 1 112 ? -3.932 -29.016 2.785 1 52.22 112 SER B O 1
ATOM 2115 N N . SER B 1 113 ? -3.695 -29.688 0.802 1 44.94 113 SER B N 1
ATOM 2116 C CA . SER B 1 113 ? -3.453 -31.094 1.094 1 44.94 113 SER B CA 1
ATOM 2117 C C . SER B 1 113 ? -2.26 -31.266 2.029 1 44.94 113 SER B C 1
ATOM 2119 O O . SER B 1 113 ? -1.275 -30.531 1.932 1 44.94 113 SER B O 1
ATOM 2121 N N . PRO B 1 114 ? -2.406 -31.953 3.145 1 43.59 114 PRO B N 1
ATOM 2122 C CA . PRO B 1 114 ? -1.271 -32.25 4.016 1 43.59 114 PRO B CA 1
ATOM 2123 C C . PRO B 1 114 ? 0.014 -32.531 3.238 1 43.59 114 PRO B C 1
ATOM 2125 O O . PRO B 1 114 ? -0.034 -33.062 2.131 1 43.59 114 PRO B O 1
ATOM 2128 N N . PRO B 1 115 ? 1.022 -31.609 3.328 1 40.34 115 PRO B N 1
ATOM 2129 C CA . PRO B 1 115 ? 2.244 -32.062 2.65 1 40.34 115 PRO B CA 1
ATOM 2130 C C . PRO B 1 115 ? 2.363 -33.562 2.574 1 40.34 115 PRO B C 1
ATOM 2132 O O . PRO B 1 115 ? 2.039 -34.281 3.539 1 40.34 115 PRO B O 1
ATOM 2135 N N . ARG B 1 116 ? 2.092 -34.094 1.476 1 34.34 116 ARG B N 1
ATOM 2136 C CA . ARG B 1 116 ? 2.412 -35.5 1.348 1 34.34 116 ARG B CA 1
ATOM 2137 C C . ARG B 1 116 ? 3.684 -35.844 2.113 1 34.34 116 ARG B C 1
ATOM 2139 O O . ARG B 1 116 ? 4.727 -35.25 1.907 1 34.34 116 ARG B O 1
ATOM 2146 N N . THR B 1 117 ? 3.51 -36.281 3.268 1 37.22 117 THR B N 1
ATOM 2147 C CA . THR B 1 117 ? 4.617 -36.875 4.02 1 37.22 117 THR B CA 1
ATOM 2148 C C . THR B 1 117 ? 5.488 -37.719 3.121 1 37.22 117 THR B C 1
ATOM 2150 O O . THR B 1 117 ? 5.039 -38.781 2.621 1 37.22 117 THR B O 1
ATOM 2153 N N . LYS B 1 118 ? 6.309 -37.094 2.225 1 35.28 118 LYS B N 1
ATOM 2154 C CA . LYS B 1 118 ? 7.332 -37.906 1.56 1 35.28 118 LYS B CA 1
ATOM 2155 C C . LYS B 1 118 ? 8 -38.875 2.539 1 35.28 118 LYS B C 1
ATOM 2157 O O . LYS B 1 118 ? 8.867 -38.469 3.316 1 35.28 118 LYS B O 1
ATOM 2162 N N . ASN B 1 119 ? 7.234 -39.594 3.246 1 31.73 119 ASN B N 1
ATOM 2163 C CA . ASN B 1 119 ? 7.871 -40.594 4.125 1 31.73 119 ASN B CA 1
ATOM 2164 C C . ASN B 1 119 ? 9.031 -41.281 3.426 1 31.73 119 ASN B C 1
ATOM 2166 O O . ASN B 1 119 ? 10.125 -41.375 3.979 1 31.73 119 ASN B O 1
ATOM 2170 N N . GLU B 1 120 ? 8.656 -42.469 2.779 1 31.73 120 GLU B N 1
ATOM 2171 C CA . GLU B 1 120 ? 9.297 -43.781 2.955 1 31.73 120 GLU B CA 1
ATOM 2172 C C . GLU B 1 120 ? 10.523 -43.906 2.055 1 31.73 120 GLU B C 1
ATOM 2174 O O . GLU B 1 120 ? 10.398 -44.281 0.89 1 31.73 120 GLU B O 1
ATOM 2179 N N . MET B 1 121 ? 11.211 -42.875 1.746 1 29.78 121 MET B N 1
ATOM 2180 C CA . MET B 1 121 ? 12.398 -43.25 0.988 1 29.78 121 MET B CA 1
ATOM 2181 C C . MET B 1 121 ? 13.156 -44.375 1.676 1 29.78 121 MET B C 1
ATOM 2183 O O . MET B 1 121 ? 13.539 -44.25 2.84 1 29.78 121 MET B O 1
ATOM 2187 N N . HIS B 1 122 ? 12.836 -45.594 1.293 1 27.03 122 HIS B N 1
ATOM 2188 C CA . HIS B 1 122 ? 13.547 -46.812 1.641 1 27.03 122 HIS B CA 1
ATOM 2189 C C . HIS B 1 122 ? 15.055 -46.625 1.547 1 27.03 122 HIS B C 1
ATOM 2191 O O . HIS B 1 122 ? 15.586 -46.312 0.474 1 27.03 122 HIS B O 1
ATOM 2197 N N . SER B 1 123 ? 15.57 -45.906 2.516 1 27.41 123 SER B N 1
ATOM 2198 C CA . SER B 1 123 ? 17.016 -45.875 2.668 1 27.41 123 SER B CA 1
ATOM 2199 C C . SER B 1 123 ? 17.641 -47.25 2.428 1 27.41 123 SER B C 1
ATOM 2201 O O . SER B 1 123 ? 17.359 -48.188 3.162 1 27.41 123 SER B O 1
ATOM 2203 N N . SER B 1 124 ? 17.609 -47.688 1.143 1 28.16 124 SER B N 1
ATOM 2204 C CA . SER B 1 124 ? 18.281 -48.938 0.856 1 28.16 124 SER B CA 1
ATOM 2205 C C . SER B 1 124 ? 19.625 -49.031 1.57 1 28.16 124 SER B C 1
ATOM 2207 O O . SER B 1 124 ? 20.344 -48.031 1.673 1 28.16 124 SER B O 1
ATOM 2209 N N . PRO B 1 125 ? 19.734 -49.844 2.566 1 31.05 125 PRO B N 1
ATOM 2210 C CA . PRO B 1 125 ? 20.938 -50.031 3.379 1 31.05 125 PRO B CA 1
ATOM 2211 C C . PRO B 1 125 ? 22.219 -50.031 2.545 1 31.05 125 PRO B C 1
ATOM 2213 O O . PRO B 1 125 ? 22.203 -50.406 1.373 1 31.05 125 PRO B O 1
ATOM 2216 N N . PRO B 1 126 ? 22.984 -48.969 2.674 1 29.52 126 PRO B N 1
ATOM 2217 C CA . PRO B 1 126 ? 24.234 -48.969 1.921 1 29.52 126 PRO B CA 1
ATOM 2218 C C . PRO B 1 126 ? 24.906 -50.344 1.854 1 29.52 126 PRO B C 1
ATOM 2220 O O . PRO B 1 126 ? 24.984 -51.031 2.865 1 29.52 126 PRO B O 1
ATOM 2223 N N . ARG B 1 127 ? 24.672 -51.156 0.794 1 28.03 127 ARG B N 1
ATOM 2224 C CA . ARG B 1 127 ? 25.281 -52.438 0.563 1 28.03 127 ARG B CA 1
ATOM 2225 C C . ARG B 1 127 ? 26.75 -52.438 0.979 1 28.03 127 ARG B C 1
ATOM 2227 O O . ARG B 1 127 ? 27.5 -51.531 0.618 1 28.03 127 ARG B O 1
ATOM 2234 N N . THR B 1 128 ? 26.984 -52.906 2.24 1 26.41 128 THR B N 1
ATOM 2235 C CA . THR B 1 128 ? 28.328 -53.125 2.76 1 26.41 128 THR B CA 1
ATOM 2236 C C . THR B 1 128 ? 29.203 -53.812 1.716 1 26.41 128 THR B C 1
ATOM 2238 O O . THR B 1 128 ? 28.844 -54.875 1.175 1 26.41 128 THR B O 1
ATOM 2241 N N . LYS B 1 129 ? 29.938 -53.094 0.889 1 25.67 129 LYS B N 1
ATOM 2242 C CA . LYS B 1 129 ? 30.953 -53.562 -0.056 1 25.67 129 LYS B CA 1
ATOM 2243 C C . LYS B 1 129 ? 31.828 -54.625 0.567 1 25.67 129 LYS B C 1
ATOM 2245 O O . LYS B 1 129 ? 32.75 -54.312 1.339 1 25.67 129 LYS B O 1
ATOM 2250 N N . ASN B 1 130 ? 31.094 -55.719 1.275 1 23.33 130 ASN B N 1
ATOM 2251 C CA . ASN B 1 130 ? 32.031 -56.656 1.899 1 23.33 130 ASN B CA 1
ATOM 2252 C C . ASN B 1 130 ? 33.156 -57.031 0.947 1 23.33 130 ASN B C 1
ATOM 2254 O O . ASN B 1 130 ? 33.125 -56.719 -0.242 1 23.33 130 ASN B O 1
ATOM 2258 N N . GLU B 1 131 ? 33.219 -58.375 0.831 1 26.08 131 GLU B N 1
ATOM 2259 C CA . GLU B 1 131 ? 34.281 -59.375 1.043 1 26.08 131 GLU B CA 1
ATOM 2260 C C . GLU B 1 131 ? 35.031 -59.688 -0.249 1 26.08 131 GLU B C 1
ATOM 2262 O O . GLU B 1 131 ? 34.438 -60.156 -1.22 1 26.08 131 GLU B O 1
ATOM 2267 N N . MET B 1 132 ? 35.938 -58.875 -0.656 1 25.67 132 MET B N 1
ATOM 2268 C CA . MET B 1 132 ? 36.875 -59.094 -1.749 1 25.67 132 MET B CA 1
ATOM 2269 C C . MET B 1 132 ? 37.469 -60.5 -1.67 1 25.67 132 MET B C 1
ATOM 2271 O O . MET B 1 132 ? 38.25 -60.812 -0.763 1 25.67 132 MET B O 1
ATOM 2275 N N . HIS B 1 133 ? 36.656 -61.594 -1.912 1 23.33 133 HIS B N 1
ATOM 2276 C CA . HIS B 1 133 ? 37.188 -62.969 -1.902 1 23.33 133 HIS B CA 1
ATOM 2277 C C . HIS B 1 133 ? 38.375 -63.125 -2.848 1 23.33 133 HIS B C 1
ATOM 2279 O O . HIS B 1 133 ? 38.25 -62.812 -4.035 1 23.33 133 HIS B O 1
ATOM 2285 N N . SER B 1 134 ? 39.562 -63.031 -2.303 1 25.39 134 SER B N 1
ATOM 2286 C CA . SER B 1 134 ? 40.875 -63.281 -2.912 1 25.39 134 SER B CA 1
ATOM 2287 C C . SER B 1 134 ? 40.875 -64.625 -3.615 1 25.39 134 SER B C 1
ATOM 2289 O O . SER B 1 134 ? 40.531 -65.625 -3.025 1 25.39 134 SER B O 1
ATOM 2291 N N . SER B 1 135 ? 40.562 -64.75 -4.941 1 24.56 135 SER B N 1
ATOM 2292 C CA . SER B 1 135 ? 40.562 -65.938 -5.816 1 24.56 135 SER B CA 1
ATOM 2293 C C . SER B 1 135 ? 41.875 -66.688 -5.711 1 24.56 135 SER B C 1
ATOM 2295 O O . SER B 1 135 ? 42.938 -66.125 -5.895 1 24.56 135 SER B O 1
ATOM 2297 N N . PRO B 1 136 ? 41.906 -67.688 -4.746 1 29.02 136 PRO B N 1
ATOM 2298 C CA . PRO B 1 136 ? 43.156 -68.438 -4.645 1 29.02 136 PRO B CA 1
ATOM 2299 C C . PRO B 1 136 ? 43.656 -68.938 -6 1 29.02 136 PRO B C 1
ATOM 2301 O O . PRO B 1 136 ? 42.875 -69.125 -6.93 1 29.02 136 PRO B O 1
ATOM 2304 N N . PRO B 1 137 ? 44.938 -68.812 -6.32 1 29.19 137 PRO B N 1
ATOM 2305 C CA . PRO B 1 137 ? 45.688 -69.188 -7.512 1 29.19 137 PRO B CA 1
ATOM 2306 C C . PRO B 1 137 ? 45.469 -70.625 -7.945 1 29.19 137 PRO B C 1
ATOM 2308 O O . PRO B 1 137 ? 45.156 -71.5 -7.109 1 29.19 137 PRO B O 1
ATOM 2311 N N . ARG B 1 138 ? 44.875 -70.938 -9.102 1 26.03 138 ARG B N 1
ATOM 2312 C CA . ARG B 1 138 ? 44.594 -72.188 -9.836 1 26.03 138 ARG B CA 1
ATOM 2313 C C . ARG B 1 138 ? 45.812 -73.125 -9.844 1 26.03 138 ARG B C 1
ATOM 2315 O O . ARG B 1 138 ? 46.812 -72.75 -10.461 1 26.03 138 ARG B O 1
ATOM 2322 N N . THR B 1 139 ? 46.062 -73.688 -8.688 1 25.34 139 THR B N 1
ATOM 2323 C CA . THR B 1 139 ? 47.188 -74.625 -8.727 1 25.34 139 THR B CA 1
ATOM 2324 C C . THR B 1 139 ? 46.969 -75.625 -9.859 1 25.34 139 THR B C 1
ATOM 2326 O O . THR B 1 139 ? 45.875 -76.188 -10 1 25.34 139 THR B O 1
ATOM 2329 N N . LYS B 1 140 ? 47.719 -75.562 -10.93 1 30.25 140 LYS B N 1
ATOM 2330 C CA . LYS B 1 140 ? 48 -76.438 -12.094 1 30.25 140 LYS B CA 1
ATOM 2331 C C . LYS B 1 140 ? 48.156 -77.875 -11.688 1 30.25 140 LYS B C 1
ATOM 2333 O O . LYS B 1 140 ? 48.625 -78.688 -12.477 1 30.25 140 LYS B O 1
ATOM 2338 N N . ASN B 1 141 ? 47.781 -78.375 -10.406 1 22.78 141 ASN B N 1
ATOM 2339 C CA . ASN B 1 141 ? 48.375 -79.688 -10.18 1 22.78 141 ASN B CA 1
ATOM 2340 C C . ASN B 1 141 ? 48.094 -80.625 -11.344 1 22.78 141 ASN B C 1
ATOM 2342 O O . ASN B 1 141 ? 47.125 -80.438 -12.094 1 22.78 141 ASN B O 1
ATOM 2346 N N . GLU B 1 142 ? 48.406 -81.938 -11.016 1 28.09 142 GLU B N 1
ATOM 2347 C CA . GLU B 1 142 ? 49.125 -83.188 -11.32 1 28.09 142 GLU B CA 1
ATOM 2348 C C . GLU B 1 142 ? 48.188 -84.188 -12.023 1 28.09 142 GLU B C 1
ATOM 2350 O O . GLU B 1 142 ? 48.656 -85.125 -12.703 1 28.09 142 GLU B O 1
ATOM 2355 N N . MET B 1 143 ? 46.844 -84.375 -11.695 1 27.05 143 MET B N 1
ATOM 2356 C CA . MET B 1 143 ? 46.625 -85.812 -11.523 1 27.05 143 MET B CA 1
ATOM 2357 C C . MET B 1 143 ? 46.812 -86.562 -12.836 1 27.05 143 MET B C 1
ATOM 2359 O O . MET B 1 143 ? 46.562 -86 -13.914 1 27.05 143 MET B O 1
ATOM 2363 N N . HIS B 1 144 ? 46.719 -88.062 -12.758 1 28.55 144 HIS B N 1
ATOM 2364 C CA . HIS B 1 144 ? 46.812 -89.375 -13.43 1 28.55 144 HIS B CA 1
ATOM 2365 C C . HIS B 1 144 ? 45.75 -89.5 -14.531 1 28.55 144 HIS B C 1
ATOM 2367 O O . HIS B 1 144 ? 44.625 -89.125 -14.344 1 28.55 144 HIS B O 1
#

Foldseek 3Di:
DPPPPQAEAEEEEEFAPPFCVVVVVVVVQVVLVVQWDWDDPDPFWIKTDDPVDSHIYIYGHYNDLVVDDLVNVVRHDYYHYDGHPVDVVRVVVCVVVVVSVVVNVVVVVVPPDDPPPPDDPPPPDDPDPDDPPPDDDPDDDDDD/DPPPDQAEAEEEEEFAPPFCVVVVVVVVQVVLVVQWDWDDPDPFWIKTDDPVDSHIYIYGHYRDLVVDDLVNVVRHDYYHYDGHPVDVVRVVVCVVVVVSVVVNVVVVVVPPDDPPPPPDPPPPPPPPPDDPPPPPDPPPDDDD

Radius of gyration: 34.6 Å; Cα contacts (8 Å, |Δi|>4): 368; chains: 2; bounding box: 88×178×48 Å

Nearest PDB structures (foldseek):
  8yim-assembly1_A  TM=6.486E-01  e=1.146E-02  Homo sapiens
  4ku4-assembly1_A  TM=6.716E-01  e=5.438E-02  Cryphonectria parasitica
  6mnx-assembly6_F  TM=6.017E-01  e=1.439E-01  Homo sapiens
  3w5i-assembly1_A  TM=5.213E-01  e=3.453E-02  Gallionella capsiferriformans ES-2
  2wjh-assembly2_B  TM=5.054E-01  e=1.264E-01  Methanocaldococcus jannaschii